Protein AF-A0A7C6FFB0-F1 (afdb_monomer_lite)

Structure (mmCIF, N/CA/C/O backbone):
data_AF-A0A7C6FFB0-F1
#
_entry.id   AF-A0A7C6FFB0-F1
#
loop_
_atom_site.group_PDB
_atom_site.id
_atom_site.type_symbol
_atom_site.label_atom_id
_atom_site.label_alt_id
_atom_site.label_comp_id
_atom_site.label_asym_id
_atom_site.label_entity_id
_atom_site.label_seq_id
_atom_site.pdbx_PDB_ins_code
_atom_site.Cartn_x
_atom_site.Cartn_y
_atom_site.Ca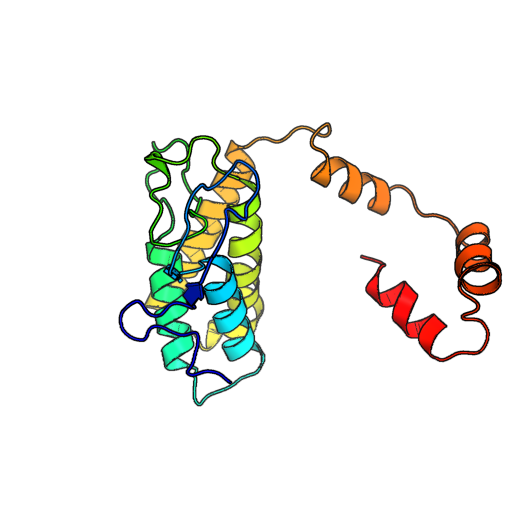rtn_z
_atom_site.occupancy
_atom_site.B_iso_or_equiv
_atom_site.auth_seq_id
_atom_site.auth_comp_id
_atom_site.auth_asym_id
_atom_site.auth_atom_id
_atom_site.pdbx_PDB_model_num
ATOM 1 N N . MET A 1 1 ? 20.728 -6.728 -1.174 1.00 45.47 1 MET A N 1
ATOM 2 C CA . MET A 1 1 ? 20.208 -6.049 0.034 1.00 45.47 1 MET A CA 1
ATOM 3 C C . MET A 1 1 ? 18.732 -6.401 0.297 1.00 45.47 1 MET A C 1
ATOM 5 O O . MET A 1 1 ? 18.018 -5.589 0.849 1.00 45.47 1 MET A O 1
ATOM 9 N N . MET A 1 2 ? 18.270 -7.602 -0.096 1.00 42.06 2 MET A N 1
ATOM 10 C CA . MET A 1 2 ? 16.865 -8.049 0.021 1.00 42.06 2 MET A CA 1
ATOM 11 C C . MET A 1 2 ? 16.607 -8.883 1.288 1.00 42.06 2 MET A C 1
ATOM 13 O O . MET A 1 2 ? 15.488 -8.977 1.763 1.00 42.06 2 MET A O 1
ATOM 17 N N . PHE A 1 3 ? 17.663 -9.468 1.858 1.00 45.09 3 PHE A N 1
ATOM 18 C CA . PHE A 1 3 ? 17.554 -10.480 2.913 1.00 45.09 3 PHE A CA 1
ATOM 19 C C . PHE A 1 3 ? 17.540 -9.935 4.344 1.00 45.09 3 PHE A C 1
ATOM 21 O O . PHE A 1 3 ? 17.404 -10.720 5.272 1.00 45.09 3 PHE A O 1
ATOM 28 N N . GLN A 1 4 ? 17.719 -8.628 4.550 1.00 57.66 4 GLN A N 1
ATOM 29 C CA . GLN A 1 4 ? 17.752 -8.066 5.909 1.00 57.66 4 GLN A CA 1
ATOM 30 C C . GLN A 1 4 ? 16.407 -7.496 6.373 1.00 57.66 4 GLN A C 1
ATOM 32 O O . GLN A 1 4 ? 16.272 -7.211 7.556 1.00 57.66 4 GLN A O 1
ATOM 37 N N . THR A 1 5 ? 15.426 -7.341 5.478 1.00 82.19 5 THR A N 1
ATOM 38 C CA . THR A 1 5 ? 14.173 -6.625 5.770 1.00 82.19 5 THR A CA 1
ATOM 39 C C . THR A 1 5 ? 12.918 -7.320 5.231 1.00 82.19 5 THR A C 1
ATOM 41 O O . THR A 1 5 ? 11.898 -6.661 5.074 1.00 82.19 5 THR A O 1
ATOM 44 N N . TYR A 1 6 ? 12.960 -8.619 4.921 1.00 89.88 6 TYR A N 1
ATOM 45 C CA . TYR A 1 6 ? 11.784 -9.388 4.488 1.00 89.88 6 TYR A CA 1
ATOM 46 C C . TYR A 1 6 ? 11.557 -10.588 5.411 1.00 89.88 6 TYR A C 1
ATOM 48 O O . TYR A 1 6 ? 12.473 -11.394 5.600 1.00 89.88 6 TYR A O 1
ATOM 56 N N . ASP A 1 7 ? 10.347 -10.712 5.959 1.00 92.62 7 ASP A N 1
ATOM 57 C CA . ASP A 1 7 ? 9.919 -11.888 6.716 1.00 92.62 7 ASP A CA 1
ATOM 58 C C . ASP A 1 7 ? 9.146 -12.849 5.804 1.00 92.62 7 ASP A C 1
ATOM 60 O O . ASP A 1 7 ? 8.018 -12.581 5.388 1.00 92.62 7 ASP A O 1
ATOM 64 N N . TRP A 1 8 ? 9.757 -14.002 5.531 1.00 89.69 8 TRP A N 1
ATOM 65 C CA . TRP A 1 8 ? 9.185 -15.083 4.727 1.00 89.69 8 TRP A CA 1
ATOM 66 C C . TRP A 1 8 ? 7.921 -15.686 5.338 1.00 89.69 8 TRP A C 1
ATOM 68 O O . TRP A 1 8 ? 7.062 -16.174 4.608 1.00 89.69 8 TRP A O 1
ATOM 78 N N . LYS A 1 9 ? 7.797 -15.675 6.669 1.00 92.12 9 LYS A N 1
ATOM 79 C CA . LYS A 1 9 ? 6.645 -16.254 7.361 1.00 92.12 9 LYS A CA 1
ATOM 80 C C . LYS A 1 9 ? 5.400 -15.405 7.141 1.00 92.12 9 LYS A C 1
ATOM 82 O O . LYS A 1 9 ? 4.343 -15.940 6.821 1.00 92.12 9 LYS A O 1
ATOM 87 N N . GLU A 1 10 ? 5.531 -14.095 7.316 1.00 94.50 10 GLU A N 1
ATOM 88 C CA . GLU A 1 10 ? 4.416 -13.162 7.146 1.00 94.50 10 GLU A CA 1
ATOM 89 C C . GLU A 1 10 ? 4.274 -12.668 5.704 1.00 94.50 10 GLU A C 1
ATOM 91 O O . GLU A 1 10 ? 3.245 -12.090 5.364 1.00 94.50 10 GLU A O 1
ATOM 96 N N . SER A 1 11 ? 5.265 -12.934 4.846 1.00 95.88 11 SER A N 1
ATOM 97 C CA . SER A 1 11 ? 5.353 -12.426 3.474 1.00 95.88 11 SER A CA 1
ATOM 98 C C . SER A 1 11 ? 5.276 -10.898 3.417 1.00 95.88 11 SER A C 1
ATOM 100 O O . SER A 1 11 ? 4.551 -10.329 2.603 1.00 95.88 11 SER A O 1
ATOM 102 N N . MET A 1 12 ? 6.007 -10.216 4.303 1.00 96.94 12 MET A N 1
ATOM 103 C CA . MET A 1 12 ? 5.977 -8.756 4.427 1.00 96.94 12 MET A CA 1
ATOM 104 C C . MET A 1 12 ? 7.368 -8.161 4.638 1.00 96.94 12 MET A C 1
ATOM 106 O O . MET A 1 12 ? 8.271 -8.792 5.186 1.00 96.94 12 MET A O 1
ATOM 110 N N . MET A 1 13 ? 7.518 -6.907 4.218 1.00 94.88 13 MET A N 1
ATOM 111 C CA . MET A 1 13 ? 8.695 -6.099 4.514 1.00 94.88 13 MET A CA 1
ATOM 112 C C . MET A 1 13 ? 8.674 -5.672 5.982 1.00 94.88 13 MET A C 1
ATOM 114 O O . MET A 1 13 ? 7.666 -5.165 6.477 1.00 94.88 13 MET A O 1
ATOM 118 N N . THR A 1 14 ? 9.796 -5.852 6.667 1.00 93.88 14 THR A N 1
ATOM 119 C CA . THR A 1 14 ? 9.999 -5.492 8.068 1.00 93.88 14 THR A CA 1
ATOM 120 C C . THR A 1 14 ? 10.845 -4.238 8.208 1.00 93.88 14 THR A C 1
ATOM 122 O O . THR A 1 14 ? 11.837 -4.063 7.497 1.00 93.88 14 THR A O 1
ATOM 125 N N . GLU A 1 15 ? 10.542 -3.440 9.219 1.00 90.00 15 GLU A N 1
ATOM 126 C CA . GLU A 1 15 ? 11.335 -2.292 9.640 1.00 90.00 15 GLU A CA 1
ATOM 127 C C . GLU A 1 15 ? 11.518 -2.340 11.162 1.00 90.00 15 GLU A C 1
ATOM 129 O O . GLU A 1 15 ? 10.602 -2.715 11.892 1.00 90.00 15 GLU A O 1
ATOM 134 N N . TYR A 1 16 ? 12.696 -1.960 11.665 1.00 89.12 16 TYR A N 1
ATOM 135 C CA . TYR A 1 16 ? 12.884 -1.739 13.098 1.00 89.12 16 TYR A CA 1
ATOM 136 C C . TYR A 1 16 ? 12.710 -0.258 13.432 1.00 89.12 16 TYR A C 1
ATOM 138 O O . TYR A 1 16 ? 13.461 0.586 12.939 1.00 89.12 16 TYR A O 1
ATOM 146 N N . ARG A 1 17 ? 11.764 0.057 14.320 1.00 82.88 17 ARG A N 1
ATOM 147 C CA . ARG A 1 17 ? 11.476 1.424 14.763 1.00 82.88 17 ARG A CA 1
ATOM 148 C C . ARG A 1 17 ? 11.925 1.661 16.197 1.00 82.88 17 ARG A C 1
ATOM 150 O O . ARG A 1 17 ? 11.324 1.162 17.145 1.00 82.88 17 ARG A O 1
ATOM 157 N N . ALA A 1 18 ? 12.972 2.471 16.349 1.00 79.19 18 ALA A N 1
ATOM 158 C CA . ALA A 1 18 ? 13.499 2.877 17.655 1.00 79.19 18 ALA A CA 1
ATOM 159 C C . ALA A 1 18 ? 12.594 3.891 18.384 1.00 79.19 18 ALA A C 1
ATOM 161 O O . ALA A 1 18 ? 12.607 3.964 19.610 1.00 79.19 18 ALA A O 1
ATOM 162 N N . THR A 1 19 ? 11.814 4.669 17.633 1.00 77.00 19 THR A N 1
ATOM 163 C CA . THR A 1 19 ? 10.898 5.705 18.129 1.00 77.00 19 THR A CA 1
ATOM 164 C C . THR A 1 19 ? 9.583 5.654 17.360 1.00 77.00 19 THR A C 1
ATOM 166 O O . THR A 1 19 ? 9.529 5.090 16.266 1.00 77.00 19 THR A O 1
ATOM 169 N N . TYR A 1 20 ? 8.540 6.300 17.888 1.00 68.75 20 TYR A N 1
ATOM 170 C CA . TYR A 1 20 ? 7.304 6.518 17.139 1.00 68.75 20 TYR A CA 1
ATOM 171 C C . TYR A 1 20 ? 7.597 7.229 15.817 1.00 68.75 20 TYR A C 1
ATOM 173 O O . TYR A 1 20 ? 8.308 8.235 15.777 1.00 68.75 20 TYR A O 1
ATOM 181 N N . ALA A 1 21 ? 7.034 6.710 14.736 1.00 60.56 21 ALA A N 1
ATOM 182 C CA . ALA A 1 21 ? 7.040 7.363 13.441 1.00 60.56 21 ALA A CA 1
ATOM 183 C C . ALA A 1 21 ? 5.723 7.014 12.730 1.00 60.56 21 ALA A C 1
ATOM 185 O O . ALA A 1 21 ? 5.281 5.866 12.755 1.00 60.56 21 ALA A O 1
ATOM 186 N N . GLY A 1 22 ? 5.080 8.029 12.148 1.00 58.50 22 GLY A N 1
ATOM 187 C CA . GLY A 1 22 ? 3.666 7.993 11.741 1.00 58.50 22 GLY A CA 1
ATOM 188 C C . GLY A 1 22 ? 2.807 9.108 12.359 1.00 58.50 22 GLY A C 1
ATOM 189 O O . GLY A 1 22 ? 1.587 9.098 12.225 1.00 58.50 22 GLY A O 1
ATOM 190 N N . GLY A 1 23 ? 3.434 10.084 13.025 1.00 70.12 23 GLY A N 1
ATOM 191 C CA . GLY A 1 23 ? 2.726 11.186 13.673 1.00 70.12 23 GLY A CA 1
ATOM 192 C C . GLY A 1 23 ? 1.904 10.689 14.859 1.00 70.12 23 GLY A C 1
ATOM 193 O O . GLY A 1 23 ? 2.413 9.945 15.690 1.00 70.12 23 GLY A O 1
ATOM 194 N N . TYR A 1 24 ? 0.640 11.102 14.924 1.00 73.81 24 TYR A N 1
ATOM 195 C CA . TYR A 1 24 ? -0.314 10.691 15.960 1.00 73.81 24 TYR A CA 1
ATOM 196 C C . TYR A 1 24 ? -1.148 9.457 15.564 1.00 73.81 24 TYR A C 1
ATOM 198 O O . TYR A 1 24 ? -1.989 9.023 16.343 1.00 73.81 24 TYR A O 1
ATOM 206 N N . HIS A 1 25 ? -0.939 8.888 14.369 1.00 82.50 25 HIS A N 1
ATOM 207 C CA . HIS A 1 25 ? -1.756 7.779 13.861 1.00 82.50 25 HIS A CA 1
ATOM 208 C C . HIS A 1 25 ? -1.374 6.416 14.454 1.00 82.50 25 HIS A C 1
ATOM 210 O O . HIS A 1 25 ? -2.238 5.559 14.601 1.00 82.50 25 HIS A O 1
ATOM 216 N N . THR A 1 26 ? -0.100 6.210 14.800 1.00 84.25 26 THR A N 1
ATOM 217 C CA . THR A 1 26 ? 0.417 4.929 15.303 1.00 84.25 26 THR A CA 1
ATOM 218 C C . THR A 1 26 ? 1.440 5.143 16.410 1.00 84.25 26 THR A C 1
ATOM 220 O O . THR A 1 26 ? 2.276 6.048 16.344 1.00 84.25 26 THR A O 1
ATOM 223 N N . GLN A 1 27 ? 1.387 4.279 17.424 1.00 84.38 27 GLN A N 1
ATOM 224 C CA . GLN A 1 27 ? 2.333 4.254 18.543 1.00 84.38 27 GLN A CA 1
ATOM 225 C C . GLN A 1 27 ? 3.186 2.971 18.537 1.00 84.38 27 GLN A C 1
ATOM 227 O O . GLN A 1 27 ? 3.758 2.586 19.554 1.00 84.38 27 GLN A O 1
ATOM 232 N N . LYS A 1 28 ? 3.285 2.261 17.408 1.00 86.69 28 LYS A N 1
ATOM 233 C CA . LYS A 1 28 ? 4.093 1.034 17.346 1.00 86.69 28 LYS A CA 1
ATOM 234 C C . LYS A 1 28 ? 5.591 1.338 17.275 1.00 86.69 28 LYS A C 1
ATOM 236 O O . LYS A 1 28 ? 6.039 2.201 16.521 1.00 86.69 28 LYS A O 1
ATOM 241 N N . THR A 1 29 ? 6.359 0.597 18.071 1.00 88.00 29 THR A N 1
ATOM 242 C CA . THR A 1 29 ? 7.828 0.595 18.108 1.00 88.00 29 THR A CA 1
ATOM 243 C C . THR A 1 29 ? 8.338 -0.846 18.094 1.00 88.00 29 THR A C 1
ATOM 245 O O . THR A 1 29 ? 7.569 -1.789 18.287 1.00 88.00 29 THR A O 1
ATOM 248 N N . GLY A 1 30 ? 9.637 -1.026 17.862 1.00 89.88 30 GLY A N 1
ATOM 249 C CA . GLY A 1 30 ? 10.254 -2.340 17.702 1.00 89.88 30 GLY A CA 1
ATOM 250 C C . GLY A 1 30 ? 10.208 -2.833 16.258 1.00 89.88 30 GLY A C 1
ATOM 251 O O . GLY A 1 30 ? 10.170 -2.035 15.322 1.00 89.88 30 GLY A O 1
ATOM 252 N N . LEU A 1 31 ? 10.277 -4.151 16.076 1.00 92.12 31 LEU A N 1
ATOM 253 C CA . LEU A 1 31 ? 10.169 -4.775 14.759 1.00 92.12 31 LEU A CA 1
ATOM 254 C C . LEU A 1 31 ? 8.705 -4.758 14.306 1.00 92.12 31 LEU A C 1
ATOM 256 O O . LEU A 1 31 ? 7.847 -5.276 15.018 1.00 92.12 31 LEU A O 1
ATOM 260 N N . VAL A 1 32 ? 8.439 -4.172 13.142 1.00 93.31 32 VAL A N 1
ATOM 261 C CA . VAL A 1 32 ? 7.095 -4.041 12.568 1.00 93.31 32 VAL A CA 1
ATOM 262 C C . VAL A 1 32 ? 7.072 -4.471 11.106 1.00 93.31 32 VAL A C 1
ATOM 264 O O . VAL A 1 32 ? 8.072 -4.310 10.403 1.00 93.31 32 VAL A O 1
ATOM 267 N N . HIS A 1 33 ? 5.932 -4.969 10.628 1.00 95.75 33 HIS A N 1
ATOM 268 C CA . HIS A 1 33 ? 5.729 -5.306 9.216 1.00 95.75 33 HIS A CA 1
ATOM 269 C C . HIS A 1 33 ? 4.970 -4.192 8.503 1.00 95.75 33 HIS A C 1
ATOM 271 O O . HIS A 1 33 ? 3.786 -3.979 8.752 1.00 95.75 33 HIS A O 1
ATOM 277 N N . ASN A 1 34 ? 5.638 -3.485 7.596 1.00 94.50 34 ASN A N 1
ATOM 278 C CA . ASN A 1 34 ? 5.107 -2.289 6.955 1.00 94.50 34 ASN A CA 1
ATOM 279 C C . ASN A 1 34 ? 4.228 -2.640 5.745 1.00 94.50 34 ASN A C 1
ATOM 281 O O . ASN A 1 34 ? 4.695 -3.206 4.752 1.00 94.50 3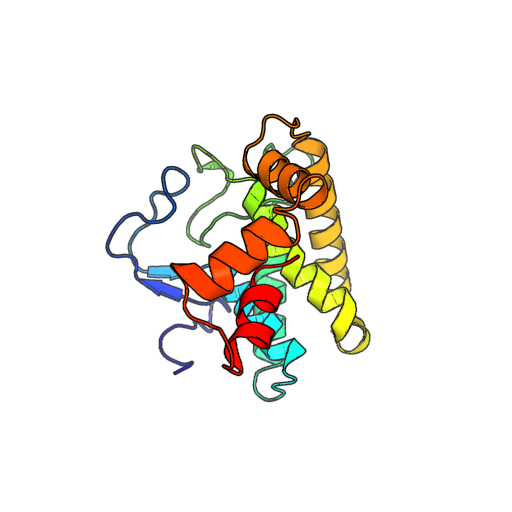4 ASN A O 1
ATOM 285 N N . VAL A 1 35 ? 2.946 -2.270 5.817 1.00 96.50 35 VAL A 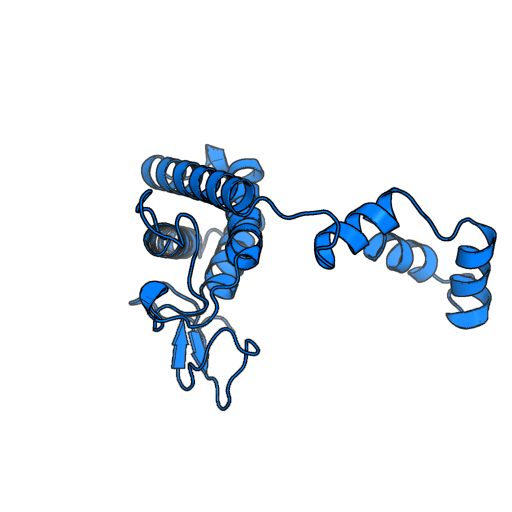N 1
ATOM 286 C CA . VAL A 1 35 ? 1.948 -2.517 4.763 1.00 96.50 35 VAL A CA 1
ATOM 287 C C . VAL A 1 35 ? 2.326 -1.800 3.464 1.00 96.50 35 VAL A C 1
ATOM 289 O O . VAL A 1 35 ? 2.270 -2.383 2.378 1.00 96.50 35 VAL A O 1
ATOM 292 N N . ARG A 1 36 ? 2.748 -0.538 3.562 1.00 95.38 36 ARG A N 1
ATOM 293 C CA . ARG A 1 36 ? 3.063 0.292 2.398 1.00 95.38 36 ARG A CA 1
ATOM 294 C C . ARG A 1 36 ? 4.332 -0.166 1.696 1.00 95.38 36 ARG A C 1
ATOM 296 O O . ARG A 1 36 ? 4.313 -0.348 0.481 1.00 95.38 36 ARG A O 1
ATOM 303 N N . ASP A 1 37 ? 5.401 -0.400 2.444 1.00 95.00 37 ASP A N 1
ATOM 304 C CA . ASP A 1 37 ? 6.672 -0.833 1.857 1.00 95.00 37 ASP A CA 1
ATOM 305 C C . ASP A 1 37 ? 6.511 -2.198 1.177 1.00 95.00 37 ASP A C 1
ATOM 307 O O . ASP A 1 37 ? 7.047 -2.430 0.095 1.00 95.00 37 ASP A O 1
ATOM 311 N N . THR A 1 38 ? 5.699 -3.081 1.769 1.00 97.25 38 THR A N 1
ATOM 312 C CA . THR A 1 38 ? 5.353 -4.385 1.193 1.00 97.25 38 THR A CA 1
ATOM 313 C C . THR A 1 38 ? 4.649 -4.240 -0.157 1.00 97.25 38 THR A C 1
ATOM 315 O O . THR A 1 38 ? 5.086 -4.844 -1.140 1.00 97.25 38 THR A O 1
ATOM 318 N N . VAL A 1 39 ? 3.586 -3.430 -0.252 1.00 98.00 39 VAL A N 1
ATOM 319 C CA . VAL A 1 39 ? 2.855 -3.282 -1.523 1.00 98.00 39 VAL A CA 1
ATOM 320 C C . VAL A 1 39 ? 3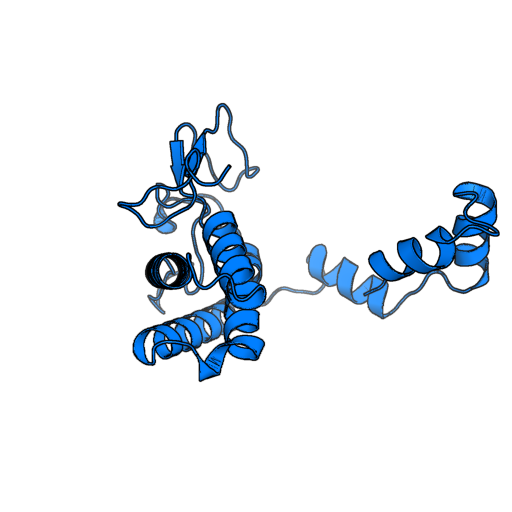.683 -2.546 -2.582 1.00 98.00 39 VAL A C 1
ATOM 322 O O . VAL A 1 39 ? 3.641 -2.924 -3.754 1.00 98.00 39 VAL A O 1
ATOM 325 N N . GLU A 1 40 ? 4.463 -1.529 -2.200 1.00 96.75 40 GLU A N 1
ATOM 326 C CA . GLU A 1 40 ? 5.332 -0.782 -3.121 1.00 96.75 40 GLU A CA 1
ATOM 327 C C . GLU A 1 40 ? 6.457 -1.678 -3.665 1.00 96.75 40 GLU A C 1
ATOM 329 O O . GLU A 1 40 ? 6.747 -1.658 -4.868 1.00 96.75 40 GLU A O 1
ATOM 334 N N . PHE A 1 41 ? 7.038 -2.532 -2.817 1.00 95.44 41 PHE A N 1
ATOM 335 C CA . PHE A 1 41 ? 8.037 -3.512 -3.235 1.00 95.44 41 PHE A CA 1
ATOM 336 C C . PHE A 1 41 ? 7.451 -4.552 -4.194 1.00 95.44 41 PHE A C 1
ATOM 338 O O . PHE A 1 41 ? 7.982 -4.735 -5.291 1.00 95.44 41 PHE A O 1
ATOM 345 N N . ALA A 1 42 ? 6.329 -5.185 -3.832 1.00 97.00 42 ALA A N 1
ATOM 346 C CA . ALA A 1 42 ? 5.674 -6.182 -4.680 1.00 97.00 42 ALA A CA 1
ATOM 347 C C . ALA A 1 42 ? 5.279 -5.590 -6.044 1.00 97.00 42 ALA A C 1
ATOM 349 O O . ALA A 1 42 ? 5.528 -6.188 -7.091 1.00 97.00 42 ALA A O 1
ATOM 350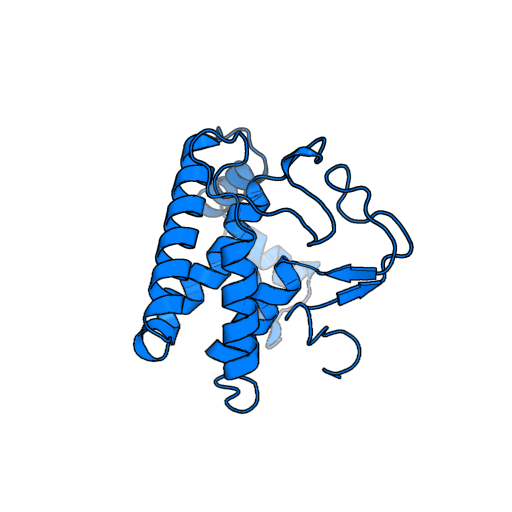 N N . THR A 1 43 ? 4.751 -4.364 -6.048 1.00 97.69 43 THR A N 1
ATOM 351 C CA . THR A 1 43 ? 4.429 -3.626 -7.278 1.00 97.69 43 THR A CA 1
ATOM 352 C C . THR A 1 43 ? 5.670 -3.410 -8.136 1.00 97.69 43 THR A C 1
ATOM 354 O O . THR A 1 43 ? 5.650 -3.688 -9.334 1.00 97.69 43 THR A O 1
ATOM 357 N N . SER A 1 44 ? 6.776 -2.975 -7.529 1.00 95.62 44 SER A N 1
ATOM 358 C CA . SER A 1 44 ? 8.040 -2.756 -8.237 1.00 95.62 44 SER A CA 1
ATOM 359 C C . SER A 1 44 ? 8.587 -4.049 -8.849 1.00 95.62 44 SER A C 1
ATOM 361 O O . SER A 1 44 ? 9.026 -4.040 -9.996 1.00 95.62 44 SER A O 1
ATOM 363 N N . VAL A 1 45 ? 8.517 -5.173 -8.128 1.00 95.81 45 VAL A N 1
ATOM 364 C CA . VAL A 1 45 ? 8.927 -6.496 -8.632 1.00 95.81 45 VAL A CA 1
ATOM 365 C C . VAL A 1 45 ? 8.139 -6.885 -9.884 1.00 95.81 45 VAL A C 1
ATOM 367 O O . VAL A 1 45 ? 8.743 -7.291 -10.880 1.00 95.81 45 VAL A O 1
ATOM 370 N N . LEU A 1 46 ? 6.811 -6.733 -9.855 1.00 96.94 46 LEU A N 1
ATOM 371 C CA . LEU A 1 46 ? 5.949 -7.111 -10.976 1.00 96.94 46 LEU A CA 1
ATOM 372 C C . LEU A 1 46 ? 6.122 -6.179 -12.182 1.00 96.94 46 LEU A C 1
ATOM 374 O O . LEU A 1 46 ? 6.254 -6.660 -13.306 1.00 96.94 46 LEU A O 1
ATOM 378 N N . LEU A 1 47 ? 6.173 -4.861 -11.966 1.00 94.62 47 LEU A N 1
ATOM 379 C CA . LEU A 1 47 ? 6.313 -3.882 -13.053 1.00 94.62 47 LEU A CA 1
ATOM 380 C C . LEU A 1 47 ? 7.697 -3.910 -13.713 1.00 94.62 47 LEU A C 1
ATOM 382 O O . LEU A 1 47 ? 7.806 -3.626 -14.903 1.00 94.62 47 LEU A O 1
ATOM 386 N N . LEU A 1 48 ? 8.746 -4.260 -12.963 1.00 94.62 48 LEU A N 1
ATOM 387 C CA . LEU A 1 48 ? 10.105 -4.440 -13.488 1.00 94.62 48 LEU A CA 1
ATOM 388 C C . LEU A 1 48 ? 10.365 -5.861 -14.014 1.00 94.62 48 LEU A C 1
ATOM 390 O O . LEU A 1 48 ? 11.511 -6.175 -14.348 1.00 94.62 48 LEU A O 1
ATOM 394 N N . GLU A 1 49 ? 9.335 -6.713 -14.040 1.00 93.81 49 GLU A N 1
ATOM 395 C CA . GLU A 1 49 ? 9.375 -8.105 -14.503 1.00 93.81 49 GLU A CA 1
ATOM 396 C C . GLU A 1 49 ? 10.540 -8.908 -13.897 1.00 93.81 49 GLU A C 1
ATOM 398 O O . GLU A 1 49 ? 11.293 -9.607 -14.576 1.00 93.81 49 GLU A O 1
ATOM 403 N N . LYS A 1 50 ? 10.729 -8.784 -12.578 1.00 94.75 50 LYS A N 1
ATOM 404 C CA . LYS A 1 50 ? 11.755 -9.535 -11.844 1.00 94.75 50 LYS A CA 1
ATOM 405 C C . LYS A 1 50 ? 11.256 -10.939 -11.521 1.00 94.75 50 LYS A C 1
ATOM 407 O O . LYS A 1 50 ? 10.895 -11.234 -10.387 1.00 94.75 50 LYS A O 1
ATOM 412 N N . ASP A 1 51 ? 11.283 -11.806 -12.527 1.00 90.75 51 ASP A N 1
ATOM 413 C CA . ASP A 1 51 ? 10.701 -13.156 -12.492 1.00 90.75 51 ASP A CA 1
ATOM 414 C C . ASP A 1 51 ? 11.152 -14.025 -11.314 1.00 90.75 51 ASP A C 1
ATOM 416 O O . ASP A 1 51 ? 10.354 -14.797 -10.792 1.00 90.75 51 ASP A O 1
ATOM 420 N N . ILE A 1 52 ? 12.392 -13.848 -10.850 1.00 93.56 52 ILE A N 1
ATOM 421 C CA . ILE A 1 52 ? 12.953 -14.568 -9.695 1.00 93.56 52 ILE A CA 1
ATOM 422 C C . ILE A 1 52 ? 12.136 -14.328 -8.411 1.00 93.56 52 ILE A C 1
ATOM 424 O O . ILE A 1 52 ? 12.056 -15.224 -7.582 1.00 93.56 52 ILE A O 1
ATOM 428 N N . TYR A 1 53 ? 11.512 -13.155 -8.262 1.00 93.88 53 TYR A N 1
ATOM 429 C CA . TYR A 1 53 ? 10.765 -12.748 -7.061 1.00 93.88 53 TYR A CA 1
ATOM 430 C C . TYR A 1 53 ? 9.251 -12.688 -7.288 1.00 93.88 53 TYR A C 1
ATOM 432 O O . TYR A 1 53 ? 8.514 -12.120 -6.483 1.00 93.88 53 TYR A O 1
ATOM 440 N N . ARG A 1 54 ? 8.770 -13.218 -8.418 1.00 95.50 54 ARG A N 1
ATOM 441 C CA . ARG A 1 54 ? 7.369 -13.079 -8.828 1.00 95.50 54 ARG A CA 1
ATOM 442 C C . ARG A 1 54 ? 6.410 -13.757 -7.852 1.00 95.50 54 ARG A C 1
ATOM 444 O O . ARG A 1 54 ? 5.415 -13.152 -7.469 1.00 95.50 54 ARG A O 1
ATOM 451 N N . GLU A 1 55 ? 6.719 -14.987 -7.455 1.00 95.62 55 GLU A N 1
ATOM 452 C CA . GLU A 1 55 ? 5.889 -15.737 -6.506 1.00 95.62 55 GLU A CA 1
ATOM 453 C C . GLU A 1 55 ? 5.870 -15.055 -5.132 1.00 95.62 55 GLU A C 1
ATOM 455 O O . GLU A 1 55 ? 4.801 -14.885 -4.552 1.00 95.62 55 GLU A O 1
ATOM 460 N N . ASP A 1 56 ? 7.015 -14.547 -4.662 1.00 95.44 56 ASP A N 1
ATOM 461 C CA . ASP A 1 56 ? 7.090 -13.779 -3.413 1.00 95.44 56 ASP A CA 1
ATOM 462 C C . ASP A 1 56 ? 6.215 -12.521 -3.485 1.00 95.44 56 ASP A C 1
ATOM 464 O O . ASP A 1 56 ? 5.459 -12.230 -2.560 1.00 95.44 56 ASP A O 1
ATOM 468 N N . ALA A 1 57 ? 6.241 -11.801 -4.612 1.00 96.94 57 ALA A N 1
ATOM 469 C CA . ALA A 1 57 ? 5.371 -10.649 -4.825 1.00 96.94 57 ALA A CA 1
ATOM 470 C C . ALA A 1 57 ? 3.881 -11.033 -4.821 1.00 96.94 57 ALA A C 1
ATOM 472 O O . ALA A 1 57 ? 3.063 -10.278 -4.297 1.00 96.94 57 ALA A O 1
ATOM 473 N N . PHE A 1 58 ? 3.505 -12.201 -5.349 1.00 98.12 58 PHE A N 1
ATOM 474 C CA . PHE A 1 58 ? 2.126 -12.689 -5.254 1.00 98.12 58 PHE A CA 1
ATOM 475 C C . PHE A 1 58 ? 1.718 -12.999 -3.813 1.00 98.12 58 PHE A C 1
ATOM 477 O O . PHE A 1 58 ? 0.617 -12.618 -3.415 1.00 98.12 58 PHE A O 1
ATOM 484 N N . LEU A 1 59 ? 2.600 -13.611 -3.018 1.00 98.12 59 LEU A N 1
ATOM 485 C CA . LEU A 1 59 ? 2.358 -13.863 -1.593 1.00 98.12 59 LEU A CA 1
ATOM 486 C C . LEU A 1 59 ? 2.220 -12.557 -0.801 1.00 98.12 59 LEU A C 1
ATOM 488 O O . LEU A 1 59 ? 1.291 -12.412 -0.007 1.00 98.12 59 LEU A O 1
ATOM 492 N N . MET A 1 60 ? 3.084 -11.575 -1.071 1.00 98.19 60 MET A N 1
ATOM 493 C CA . MET A 1 60 ? 3.002 -10.236 -0.479 1.00 98.19 60 MET A CA 1
ATOM 494 C C . MET A 1 60 ? 1.669 -9.563 -0.803 1.00 98.19 60 MET A C 1
ATOM 496 O O . MET A 1 60 ? 1.021 -9.011 0.081 1.00 98.19 60 MET A O 1
ATOM 500 N N . LEU A 1 61 ? 1.227 -9.617 -2.062 1.00 98.44 61 LEU A N 1
ATOM 501 C CA . LEU A 1 61 ? -0.050 -9.030 -2.464 1.00 98.44 61 LEU A CA 1
ATOM 502 C C . LEU A 1 61 ? -1.237 -9.749 -1.827 1.00 98.44 61 LEU A C 1
ATOM 504 O O . LEU A 1 61 ? -2.150 -9.068 -1.368 1.00 98.44 61 LEU A O 1
ATOM 508 N N . ASP A 1 62 ? -1.218 -11.085 -1.758 1.00 98.50 62 ASP A N 1
ATOM 509 C CA . ASP A 1 62 ? -2.268 -11.864 -1.093 1.00 98.50 62 ASP A CA 1
ATOM 510 C C . ASP A 1 62 ? -2.365 -11.510 0.397 1.00 98.50 62 ASP A C 1
ATOM 512 O O . ASP A 1 62 ? -3.460 -11.273 0.916 1.00 98.50 62 ASP A O 1
ATOM 516 N N . LYS A 1 63 ? -1.213 -11.361 1.065 1.00 98.31 63 LYS A N 1
ATOM 517 C CA . LYS A 1 63 ? -1.149 -10.870 2.440 1.00 98.31 63 LYS A CA 1
ATOM 518 C C . LYS A 1 63 ? -1.737 -9.467 2.547 1.00 98.31 63 LYS A C 1
ATOM 520 O O . LYS A 1 63 ? -2.631 -9.259 3.360 1.00 98.31 63 LYS A O 1
ATOM 525 N N . ILE A 1 64 ? -1.316 -8.519 1.711 1.00 98.31 64 ILE A N 1
ATOM 526 C CA . ILE A 1 64 ? -1.804 -7.133 1.771 1.00 98.31 64 ILE A CA 1
ATOM 527 C C . ILE A 1 64 ? -3.318 -7.056 1.585 1.00 98.31 64 ILE A C 1
ATOM 529 O O . ILE A 1 64 ? -3.991 -6.426 2.398 1.00 98.31 64 ILE A O 1
ATOM 533 N N . VAL A 1 65 ? -3.889 -7.721 0.578 1.00 98.19 65 VAL A N 1
ATOM 534 C CA . VAL A 1 65 ? -5.350 -7.692 0.378 1.00 98.19 65 VAL A CA 1
ATOM 535 C C . VAL A 1 65 ? -6.111 -8.374 1.520 1.00 98.19 65 VAL A C 1
ATOM 537 O O . VAL A 1 65 ? -7.239 -7.981 1.808 1.00 98.19 65 VAL A O 1
ATOM 540 N N . SER A 1 66 ? -5.498 -9.349 2.205 1.00 97.44 66 SER A N 1
ATOM 541 C CA . SER A 1 66 ? -6.091 -10.001 3.382 1.00 97.44 66 SER A CA 1
ATOM 542 C C . SER A 1 66 ? -6.131 -9.114 4.631 1.00 97.44 66 SER A C 1
ATOM 544 O O . SER A 1 66 ? -6.975 -9.330 5.493 1.00 97.44 66 SER A O 1
ATOM 546 N N . LEU A 1 67 ? -5.245 -8.115 4.723 1.00 97.69 67 LEU A N 1
ATOM 547 C CA . LEU A 1 67 ? -5.177 -7.180 5.853 1.00 97.69 67 LEU A CA 1
ATOM 548 C C . LEU A 1 67 ? -6.140 -5.994 5.723 1.00 97.69 67 LEU A C 1
ATOM 550 O O . LEU A 1 67 ? -6.226 -5.185 6.643 1.00 97.69 67 LEU A O 1
ATOM 554 N N . GLN A 1 68 ? -6.824 -5.851 4.586 1.00 98.06 68 GLN A N 1
ATOM 555 C CA . GLN A 1 68 ? -7.790 -4.773 4.410 1.00 98.06 68 GLN A CA 1
ATOM 556 C C . GLN A 1 68 ? -9.016 -5.024 5.288 1.00 98.06 68 GLN A C 1
ATOM 558 O O . GLN A 1 68 ? -9.525 -6.143 5.340 1.00 98.06 68 GLN A O 1
ATOM 563 N N . ASP A 1 69 ? -9.552 -3.977 5.903 1.00 97.38 69 ASP A N 1
ATOM 564 C CA . ASP A 1 69 ? -10.870 -4.041 6.525 1.00 97.38 69 ASP A CA 1
ATOM 565 C C . ASP A 1 69 ? -11.957 -4.211 5.449 1.00 97.38 69 ASP A C 1
ATOM 567 O O . ASP A 1 69 ? -12.188 -3.318 4.630 1.00 97.38 69 ASP A O 1
ATOM 571 N N . GLN A 1 70 ? -12.613 -5.372 5.433 1.00 96.19 70 GLN A N 1
ATOM 572 C CA . GLN A 1 70 ? -13.668 -5.712 4.472 1.00 96.19 70 GLN A CA 1
ATOM 573 C C . GLN A 1 70 ? -15.072 -5.707 5.097 1.00 96.19 70 GLN A C 1
ATOM 575 O O . GLN A 1 70 ? -16.045 -5.987 4.395 1.00 96.19 70 GLN A O 1
ATOM 580 N N . ASP A 1 71 ? -15.214 -5.387 6.389 1.00 95.06 71 ASP A N 1
ATOM 581 C CA . ASP A 1 71 ? -16.531 -5.311 7.023 1.00 95.06 71 ASP A CA 1
ATOM 582 C C . ASP A 1 71 ? -17.223 -4.002 6.635 1.00 95.06 71 ASP A C 1
ATOM 584 O O . ASP A 1 71 ? -16.848 -2.914 7.069 1.00 95.06 71 ASP A O 1
ATOM 588 N N . THR A 1 72 ? -18.289 -4.100 5.840 1.00 92.06 72 THR A N 1
ATOM 589 C CA . THR A 1 72 ? -19.069 -2.943 5.376 1.00 92.06 72 THR A CA 1
ATOM 590 C C . THR A 1 72 ? -19.667 -2.112 6.515 1.00 92.06 72 THR A C 1
ATOM 592 O O . THR A 1 72 ? -19.970 -0.932 6.320 1.00 92.06 72 THR A O 1
ATOM 595 N N . ASN A 1 73 ? -19.841 -2.702 7.703 1.00 92.81 73 ASN A N 1
ATOM 596 C CA . ASN A 1 73 ? -20.341 -2.009 8.892 1.00 92.81 73 ASN A CA 1
ATOM 597 C C . ASN A 1 73 ? -19.228 -1.316 9.686 1.00 92.81 73 ASN A C 1
ATOM 599 O O . ASN A 1 73 ? -19.519 -0.474 10.542 1.00 92.81 73 ASN A O 1
ATOM 603 N N . SER A 1 74 ? -17.964 -1.629 9.398 1.00 92.88 74 SER A N 1
ATOM 604 C CA . SER A 1 74 ? -16.827 -1.027 10.074 1.00 92.88 74 SER A CA 1
ATOM 605 C C . SER A 1 74 ? -16.708 0.464 9.754 1.00 92.88 74 SER A C 1
ATOM 607 O O . SER A 1 74 ? -16.997 0.952 8.649 1.00 92.88 74 SER A O 1
ATOM 609 N N . LYS A 1 75 ? -16.247 1.228 10.748 1.00 90.69 75 LYS A N 1
ATOM 610 C CA . LYS A 1 75 ? -15.905 2.643 10.559 1.00 90.69 75 LYS A CA 1
ATOM 611 C C . LYS A 1 75 ? -14.739 2.786 9.581 1.00 90.69 75 LYS A C 1
ATOM 613 O O . LYS A 1 75 ? -14.787 3.679 8.744 1.00 90.69 75 LYS A O 1
ATOM 618 N N . THR A 1 76 ? -13.780 1.865 9.640 1.00 94.31 76 THR A N 1
ATOM 619 C CA . THR A 1 76 ? -12.551 1.831 8.837 1.00 94.31 76 THR A CA 1
ATOM 620 C C . THR A 1 76 ? -12.664 0.965 7.581 1.00 94.31 76 THR A C 1
ATOM 622 O O . THR A 1 76 ? -11.641 0.608 7.007 1.00 94.31 76 THR A O 1
ATOM 625 N N . PHE A 1 77 ? -13.882 0.641 7.128 1.00 95.88 77 PHE A N 1
ATOM 626 C CA . PHE A 1 77 ? -14.102 -0.154 5.916 1.00 95.88 77 PHE A CA 1
ATOM 627 C C . PHE A 1 77 ? -13.243 0.330 4.736 1.00 95.88 77 PHE A C 1
ATOM 629 O O . PHE A 1 77 ? -13.272 1.510 4.382 1.00 95.88 77 PHE A O 1
ATOM 636 N N . GLY A 1 78 ? -12.506 -0.596 4.122 1.00 96.12 78 GLY A N 1
ATOM 637 C CA . GLY A 1 78 ? -11.606 -0.365 2.993 1.00 96.12 78 GLY A CA 1
ATOM 638 C C . GLY A 1 78 ? -10.220 0.172 3.361 1.00 96.12 78 GLY A C 1
ATOM 639 O O . GLY A 1 78 ? -9.441 0.480 2.456 1.00 96.12 78 GLY A O 1
ATOM 640 N N . LEU A 1 79 ? -9.898 0.281 4.653 1.00 96.56 79 LEU A N 1
ATOM 641 C CA . LEU A 1 79 ? -8.623 0.795 5.154 1.00 96.56 79 LEU A CA 1
ATOM 642 C C . LEU A 1 79 ? -7.632 -0.325 5.522 1.00 96.56 79 LEU A C 1
ATOM 644 O O . LEU A 1 79 ? -8.006 -1.488 5.664 1.00 96.56 79 LEU A O 1
ATOM 648 N N . TRP A 1 80 ? -6.367 0.058 5.709 1.00 97.19 80 TRP A N 1
ATOM 649 C CA . TRP A 1 80 ? -5.309 -0.747 6.326 1.00 97.19 80 TRP A CA 1
ATOM 650 C C . TRP A 1 80 ? -4.697 0.007 7.505 1.00 97.19 80 TRP A C 1
ATOM 652 O O . TRP A 1 80 ? -4.620 1.237 7.475 1.00 97.19 80 TRP A O 1
ATOM 662 N N . SER A 1 81 ? -4.201 -0.718 8.506 1.00 95.25 81 SER A N 1
ATOM 663 C CA . SER A 1 81 ? -3.265 -0.150 9.477 1.00 95.25 81 SER A CA 1
ATOM 664 C C . SER A 1 81 ? -1.892 0.086 8.832 1.00 95.25 81 SER A C 1
ATOM 666 O O . SER A 1 81 ? -1.624 -0.310 7.691 1.00 95.25 81 SER A O 1
ATOM 668 N N . TYR A 1 82 ? -1.002 0.779 9.543 1.00 92.88 82 TYR A N 1
ATOM 669 C CA . TYR A 1 82 ? 0.352 1.039 9.038 1.00 92.88 82 TYR A CA 1
ATOM 670 C C . TYR A 1 82 ? 1.202 -0.230 9.089 1.00 92.88 82 TYR A C 1
ATOM 672 O O . TYR A 1 82 ? 1.988 -0.494 8.172 1.00 92.88 82 TYR A O 1
ATOM 680 N N . TYR A 1 83 ? 1.003 -1.018 10.149 1.00 94.44 83 TYR A N 1
ATOM 681 C CA . TYR A 1 83 ? 1.745 -2.242 10.407 1.00 94.44 83 TYR A CA 1
ATOM 682 C C . TYR A 1 83 ? 0.833 -3.409 10.755 1.00 94.44 83 TYR A C 1
ATOM 684 O O . TYR A 1 83 ? -0.215 -3.217 11.369 1.00 94.44 83 TYR A O 1
ATOM 692 N N . LEU A 1 84 ? 1.292 -4.623 10.452 1.00 95.12 84 LEU A N 1
ATOM 693 C CA . LEU A 1 84 ? 0.612 -5.868 10.827 1.00 95.12 84 LEU A CA 1
ATOM 694 C C . LEU A 1 84 ? 0.332 -5.963 12.337 1.00 95.12 84 LEU A C 1
ATOM 696 O O . LEU A 1 84 ? -0.682 -6.513 12.751 1.00 95.12 84 LEU A O 1
ATOM 700 N N . GLU A 1 85 ? 1.227 -5.425 13.165 1.00 94.00 85 GLU A N 1
ATOM 701 C CA . GLU A 1 85 ? 1.159 -5.466 14.630 1.00 94.00 85 GLU A CA 1
ATOM 702 C C . GLU A 1 85 ? 0.089 -4.540 15.226 1.00 94.00 85 GLU A C 1
ATOM 704 O O . GLU A 1 85 ? -0.090 -4.495 16.452 1.00 94.00 85 GLU A O 1
ATOM 709 N N . GLU A 1 86 ? -0.572 -3.739 14.395 1.00 91.31 86 GLU A N 1
ATOM 710 C CA . GLU A 1 86 ? -1.580 -2.774 14.802 1.00 91.31 86 GLU A CA 1
ATOM 711 C C . GLU A 1 86 ? -2.933 -3.110 14.190 1.00 91.31 86 GLU A C 1
ATOM 713 O O . GLU A 1 86 ? -3.097 -3.142 12.973 1.00 91.31 86 GLU A O 1
ATOM 718 N N . ASP A 1 87 ? -3.912 -3.330 15.062 1.00 90.31 87 ASP A N 1
ATOM 719 C CA . ASP A 1 87 ? -5.301 -3.501 14.663 1.00 90.31 87 ASP A CA 1
ATOM 720 C C . ASP A 1 87 ? -5.936 -2.127 14.408 1.00 90.31 87 ASP A C 1
ATOM 722 O O . ASP A 1 87 ? -5.811 -1.214 15.230 1.00 90.31 87 ASP A O 1
ATOM 726 N N . LEU A 1 88 ? -6.643 -1.993 13.285 1.00 90.81 88 LEU A N 1
ATOM 727 C CA . LEU A 1 88 ? -7.377 -0.781 12.913 1.00 90.81 88 LEU A CA 1
ATOM 728 C C . LEU A 1 88 ? -8.383 -0.339 13.982 1.00 90.81 88 LEU A C 1
ATOM 730 O O . LEU A 1 88 ? -8.554 0.860 14.199 1.00 90.81 88 LEU A O 1
ATOM 734 N N . SER A 1 89 ? -9.023 -1.283 14.676 1.00 86.88 89 SER A N 1
ATOM 735 C CA . SER A 1 89 ? -9.993 -0.995 15.741 1.00 86.88 89 SER A CA 1
ATOM 736 C C . SER A 1 89 ? -9.363 -0.331 16.971 1.00 86.88 89 SER A C 1
ATOM 738 O O . SER A 1 89 ? -10.061 0.339 17.733 1.00 86.88 89 SER A O 1
ATOM 740 N N . CYS A 1 90 ? -8.046 -0.474 17.137 1.00 84.56 90 CYS A N 1
ATOM 741 C CA . CYS A 1 90 ? -7.270 0.101 18.231 1.00 84.56 90 CYS A CA 1
ATOM 742 C C . CYS A 1 90 ? -6.579 1.422 17.853 1.00 84.56 90 CYS A C 1
ATOM 744 O O . CYS A 1 90 ? -5.969 2.046 18.720 1.00 84.56 90 CYS A O 1
ATOM 746 N N . MET A 1 91 ? -6.639 1.853 16.587 1.00 87.81 91 MET A N 1
ATOM 747 C CA . MET A 1 91 ? -6.025 3.110 16.159 1.00 87.81 91 MET A CA 1
ATOM 748 C C . MET A 1 91 ? -6.869 4.298 16.631 1.00 87.81 91 MET A C 1
ATOM 750 O O . MET A 1 91 ? -8.015 4.463 16.217 1.00 87.81 91 MET A O 1
ATOM 754 N N . GLU A 1 92 ? -6.284 5.170 17.460 1.00 82.75 92 GLU A N 1
ATOM 755 C CA . GLU A 1 92 ? -6.960 6.381 17.958 1.00 82.75 92 GLU A CA 1
ATOM 756 C C . GLU A 1 92 ? -7.346 7.341 16.826 1.00 82.75 92 GLU A C 1
ATOM 758 O O . GLU A 1 92 ? -8.325 8.081 16.918 1.00 82.75 92 GLU A O 1
ATOM 763 N N . SER A 1 93 ? -6.566 7.353 15.746 1.00 88.12 93 SER A N 1
ATOM 764 C CA . SER A 1 93 ? -6.798 8.195 14.577 1.00 88.12 93 SER A CA 1
ATOM 765 C C . SER A 1 93 ? -6.411 7.439 13.307 1.00 88.12 93 SER A C 1
ATOM 767 O O . SER A 1 93 ? -5.272 7.555 12.866 1.00 88.12 93 SER A O 1
ATOM 769 N N . PRO A 1 94 ? -7.317 6.658 12.697 1.00 91.62 94 PRO A N 1
ATOM 770 C CA . PRO A 1 94 ? -7.038 5.997 11.423 1.00 91.62 94 PRO A CA 1
ATOM 771 C C . PRO A 1 94 ? -6.787 7.021 10.300 1.00 91.62 94 PRO A C 1
ATOM 773 O O . PRO A 1 94 ? -7.595 7.933 10.101 1.00 91.62 94 PRO A O 1
ATOM 776 N N . ASP A 1 95 ? -5.682 6.888 9.557 1.00 90.94 95 ASP A N 1
ATOM 777 C CA . ASP A 1 95 ? -5.390 7.750 8.400 1.00 90.94 95 ASP A CA 1
ATOM 778 C C . ASP A 1 95 ? -6.069 7.207 7.144 1.00 90.94 95 ASP A C 1
ATOM 780 O O . ASP A 1 95 ? -5.580 6.296 6.488 1.00 90.94 95 ASP A O 1
ATOM 784 N N . TYR A 1 96 ? -7.182 7.809 6.754 1.00 91.31 96 TYR A N 1
ATOM 785 C CA . TYR A 1 96 ? -7.927 7.389 5.573 1.00 91.31 96 TYR A CA 1
ATOM 786 C C . TYR A 1 96 ? -7.226 7.681 4.234 1.00 91.31 96 TYR A C 1
ATOM 788 O O . TYR A 1 96 ? -7.653 7.137 3.220 1.00 91.31 96 TYR A O 1
ATOM 796 N N . ASN A 1 97 ? -6.171 8.508 4.175 1.00 89.62 97 ASN A N 1
ATOM 797 C CA . ASN A 1 97 ? -5.367 8.625 2.942 1.00 89.62 97 ASN A CA 1
ATOM 798 C C . ASN A 1 97 ? -4.564 7.354 2.677 1.00 89.62 97 ASN A C 1
ATOM 800 O O . ASN A 1 97 ? -4.139 7.105 1.548 1.00 89.62 97 ASN A O 1
ATOM 804 N N . TRP A 1 98 ? -4.365 6.539 3.713 1.00 93.06 98 TRP A N 1
ATOM 805 C CA . TRP A 1 98 ? -3.666 5.272 3.604 1.00 93.06 98 TRP A CA 1
ATOM 806 C C . TRP A 1 98 ? -4.357 4.333 2.610 1.00 93.06 98 TRP A C 1
ATOM 808 O O . TRP A 1 98 ? -3.673 3.662 1.840 1.00 93.06 98 TRP A O 1
ATOM 818 N N . ALA A 1 99 ? -5.695 4.366 2.523 1.00 94.94 99 ALA A N 1
ATOM 819 C CA . ALA A 1 99 ? -6.447 3.620 1.513 1.00 94.94 99 ALA A CA 1
ATOM 820 C C . ALA A 1 99 ? -5.992 3.969 0.084 1.00 94.94 99 ALA A C 1
ATOM 822 O O . ALA A 1 99 ? -5.719 3.067 -0.707 1.00 94.94 99 ALA A O 1
ATOM 823 N N . ASP A 1 100 ? -5.819 5.256 -0.232 1.00 92.44 100 ASP A N 1
ATOM 824 C CA . ASP A 1 100 ? -5.370 5.707 -1.554 1.00 92.44 100 ASP A CA 1
ATOM 825 C C . ASP A 1 100 ? -3.883 5.378 -1.798 1.00 92.44 100 ASP A C 1
ATOM 827 O O . ASP A 1 100 ? -3.495 4.971 -2.898 1.00 92.44 100 ASP A O 1
ATOM 831 N N . PHE A 1 101 ? -3.031 5.498 -0.771 1.00 94.06 101 PHE A N 1
ATOM 832 C CA . PHE A 1 101 ? -1.603 5.174 -0.880 1.00 94.06 101 PHE A CA 1
ATOM 833 C C . PHE A 1 101 ? -1.338 3.694 -1.160 1.00 94.06 101 PHE A C 1
ATOM 835 O O . PHE A 1 101 ? -0.418 3.377 -1.920 1.00 94.06 101 PHE A O 1
ATOM 842 N N . ILE A 1 102 ? -2.139 2.793 -0.594 1.00 97.50 102 ILE A N 1
ATOM 843 C CA . ILE A 1 102 ? -2.081 1.364 -0.914 1.00 97.50 102 ILE A CA 1
ATOM 844 C C . ILE A 1 102 ? -2.812 1.092 -2.237 1.00 97.50 102 ILE A C 1
ATOM 846 O O . ILE A 1 102 ? -2.267 0.444 -3.135 1.00 97.50 102 ILE A O 1
ATOM 850 N N . GLY A 1 103 ? -4.004 1.666 -2.414 1.00 97.25 103 GLY A N 1
ATOM 851 C CA . GLY A 1 103 ? -4.871 1.467 -3.574 1.00 97.25 103 GLY A CA 1
ATOM 852 C C . GLY A 1 103 ? -4.244 1.860 -4.912 1.00 97.25 103 GLY A C 1
ATOM 853 O O . GLY A 1 103 ? -4.469 1.168 -5.908 1.00 97.25 103 GLY A O 1
ATOM 854 N N . LYS A 1 104 ? -3.395 2.899 -4.958 1.00 96.81 104 LYS A N 1
ATOM 855 C CA . LYS A 1 104 ? -2.683 3.297 -6.190 1.00 96.81 104 LYS A CA 1
ATOM 856 C C . LYS A 1 104 ? -1.806 2.168 -6.750 1.00 96.81 104 LYS A C 1
ATOM 858 O O . LYS A 1 104 ? -1.734 1.987 -7.962 1.00 96.81 104 LYS A O 1
ATOM 863 N N . ASN A 1 105 ? -1.158 1.399 -5.872 1.00 98.12 105 ASN A N 1
ATOM 864 C CA . ASN A 1 105 ? -0.244 0.321 -6.244 1.00 98.12 105 ASN A CA 1
ATOM 865 C C . ASN A 1 105 ? -1.027 -0.876 -6.797 1.00 98.12 105 ASN A C 1
ATOM 867 O O . ASN A 1 105 ? -0.740 -1.363 -7.890 1.00 98.12 105 ASN A O 1
ATOM 871 N N . LEU A 1 106 ? -2.090 -1.269 -6.089 1.00 98.25 106 LEU A N 1
ATOM 872 C CA . LEU A 1 106 ? -3.023 -2.311 -6.524 1.00 98.25 106 LEU A CA 1
ATOM 873 C C . LEU A 1 106 ? -3.668 -1.969 -7.876 1.00 98.25 106 LEU A C 1
ATOM 875 O O . LEU A 1 106 ? -3.714 -2.802 -8.780 1.00 98.25 106 LEU A O 1
ATOM 879 N N . SER A 1 107 ? -4.082 -0.712 -8.051 1.00 97.94 107 SER A N 1
ATOM 880 C CA . SER A 1 107 ? -4.630 -0.215 -9.317 1.00 97.94 107 SER A CA 1
ATOM 881 C C . SER A 1 107 ? -3.597 -0.276 -10.444 1.00 97.94 107 SER A C 1
ATOM 883 O O . SER A 1 107 ? -3.911 -0.719 -11.545 1.00 97.94 107 SER A O 1
ATOM 885 N N . MET A 1 108 ? -2.343 0.107 -10.181 1.00 97.25 108 MET A N 1
ATOM 886 C CA . MET A 1 108 ? -1.263 0.022 -11.170 1.00 97.25 108 MET A CA 1
ATOM 887 C C . MET A 1 108 ? -1.001 -1.424 -11.613 1.00 97.25 108 MET A C 1
ATOM 889 O O . MET A 1 108 ? -0.823 -1.680 -12.805 1.00 97.25 108 MET A O 1
ATOM 893 N N . ILE A 1 109 ? -1.036 -2.378 -10.678 1.00 97.88 109 ILE A N 1
ATOM 894 C CA . ILE A 1 109 ? -0.912 -3.812 -10.968 1.00 97.88 109 ILE A CA 1
ATOM 895 C C . ILE A 1 109 ? -2.051 -4.281 -11.885 1.00 97.88 109 ILE A C 1
ATOM 897 O O . ILE A 1 109 ? -1.783 -4.914 -12.907 1.00 97.88 109 ILE A O 1
ATOM 901 N N . LEU A 1 110 ? -3.305 -3.922 -11.591 1.00 97.94 110 LEU A N 1
ATOM 902 C CA . LEU A 1 110 ? -4.446 -4.243 -12.461 1.00 97.94 110 LEU A CA 1
ATOM 903 C C . LEU A 1 110 ? -4.383 -3.532 -13.822 1.00 97.94 110 LEU A C 1
ATOM 905 O O . LEU A 1 110 ? -4.895 -4.043 -14.809 1.00 97.94 110 LEU A O 1
ATOM 909 N N . LEU A 1 111 ? -3.750 -2.366 -13.929 1.00 96.94 111 LEU A N 1
ATOM 910 C CA . LEU A 1 111 ? -3.632 -1.667 -15.212 1.00 96.94 111 LEU A CA 1
ATOM 911 C C . LEU A 1 111 ? -2.511 -2.221 -16.095 1.00 96.94 111 LEU A C 1
ATOM 913 O O . LEU A 1 111 ? -2.618 -2.184 -17.321 1.00 96.94 111 LEU A O 1
ATOM 917 N N . LYS A 1 112 ? -1.410 -2.682 -15.495 1.00 96.69 112 LYS A N 1
ATOM 918 C CA . LYS A 1 112 ? -0.176 -3.018 -16.227 1.00 96.69 112 LYS A CA 1
ATOM 919 C C . LYS A 1 112 ? 0.174 -4.503 -16.225 1.00 96.69 112 LYS A C 1
ATOM 921 O O . LYS A 1 112 ? 0.853 -4.951 -17.142 1.00 96.69 112 LYS A O 1
ATOM 926 N N . TYR A 1 113 ? -0.285 -5.262 -15.233 1.00 96.12 113 TYR A N 1
ATOM 927 C CA . TYR A 1 113 ? 0.128 -6.652 -15.002 1.00 96.12 113 TYR A CA 1
ATOM 928 C C . TYR A 1 113 ? -1.038 -7.659 -14.960 1.00 96.12 113 TYR A C 1
ATOM 930 O O . TYR A 1 113 ? -0.815 -8.858 -14.813 1.00 96.12 113 TYR A O 1
ATOM 938 N N . ASN A 1 114 ? -2.279 -7.204 -15.146 1.00 94.00 114 ASN A N 1
ATOM 939 C CA . ASN A 1 114 ? -3.511 -7.994 -15.018 1.00 94.00 114 ASN A CA 1
ATOM 940 C C . ASN A 1 114 ? -3.465 -9.402 -15.626 1.00 94.00 114 ASN A C 1
ATOM 942 O O . ASN A 1 114 ? -3.798 -10.390 -14.980 1.00 94.00 114 ASN A O 1
ATOM 946 N N . ASN A 1 115 ? -3.019 -9.489 -16.877 1.00 93.75 115 ASN A N 1
ATOM 947 C CA . ASN A 1 115 ? -3.087 -10.695 -17.704 1.00 93.75 115 ASN A CA 1
ATOM 948 C C . ASN A 1 115 ? -2.147 -11.806 -17.204 1.00 93.75 115 ASN A C 1
ATOM 950 O O . ASN A 1 115 ? -2.263 -12.952 -17.630 1.00 93.75 115 ASN A O 1
ATOM 954 N N . LYS A 1 116 ? -1.180 -11.442 -16.353 1.00 95.19 116 LYS A N 1
ATOM 955 C CA . LYS A 1 116 ? -0.159 -12.325 -15.781 1.00 95.19 116 LYS A CA 1
ATOM 956 C C . LYS A 1 116 ? -0.468 -12.697 -14.323 1.00 95.19 116 LYS A C 1
ATOM 958 O O . LYS A 1 116 ? 0.267 -13.491 -13.743 1.00 95.19 116 LYS A O 1
ATOM 963 N N . LEU A 1 117 ? -1.521 -12.130 -13.724 1.00 96.62 117 LEU A N 1
ATOM 964 C CA . LEU A 1 117 ? -1.914 -12.437 -12.349 1.00 96.62 117 LEU A CA 1
ATOM 965 C C . LEU A 1 117 ? -2.643 -13.785 -12.266 1.00 96.62 117 LEU A C 1
ATOM 967 O O . LEU A 1 117 ? -3.501 -14.076 -13.106 1.00 96.62 117 LEU A O 1
ATOM 971 N N . PRO A 1 118 ? -2.404 -14.575 -11.205 1.00 97.69 118 PRO A N 1
ATOM 972 C CA . PRO A 1 118 ? -3.288 -15.675 -10.849 1.00 97.69 118 PRO A CA 1
ATOM 973 C C . PRO A 1 118 ? -4.726 -15.173 -10.670 1.00 97.69 118 PRO A C 1
ATOM 975 O O . PRO A 1 118 ? -4.963 -14.182 -9.979 1.00 97.69 118 PRO A O 1
ATOM 978 N N . ASN A 1 119 ? -5.701 -15.876 -11.255 1.00 97.38 119 ASN A N 1
ATOM 979 C CA . ASN A 1 119 ? -7.102 -15.431 -11.274 1.00 97.38 119 ASN A CA 1
ATOM 980 C C . ASN A 1 119 ? -7.672 -15.133 -9.880 1.00 97.38 119 ASN A C 1
ATOM 982 O O . ASN A 1 119 ? -8.381 -14.147 -9.708 1.00 97.38 119 ASN A O 1
ATOM 986 N N . VAL A 1 120 ? -7.348 -15.966 -8.887 1.00 97.88 120 VAL A N 1
ATOM 987 C CA . VAL A 1 120 ? -7.810 -15.781 -7.502 1.00 97.88 120 VAL A CA 1
ATOM 988 C C . VAL A 1 120 ? -7.246 -14.491 -6.907 1.00 97.88 120 VAL A C 1
ATOM 990 O O . VAL A 1 120 ? -7.993 -13.706 -6.328 1.00 97.88 120 VAL A O 1
ATOM 993 N N . LEU A 1 121 ? -5.946 -14.244 -7.090 1.00 98.38 121 LEU A N 1
ATOM 994 C CA . LEU A 1 121 ? -5.292 -13.036 -6.596 1.00 98.38 121 LEU A CA 1
ATOM 995 C C . LEU A 1 121 ? -5.843 -11.788 -7.295 1.00 98.38 121 LEU A C 1
ATOM 997 O O . LEU A 1 121 ? -6.152 -10.804 -6.631 1.00 98.38 121 LEU A O 1
ATOM 1001 N N . ARG A 1 122 ? -6.044 -11.849 -8.617 1.00 98.50 122 ARG A N 1
ATOM 1002 C CA . ARG A 1 122 ? -6.653 -10.763 -9.395 1.00 98.50 122 ARG A CA 1
ATOM 1003 C C . ARG A 1 122 ? -8.009 -10.347 -8.821 1.00 98.50 122 ARG A C 1
ATOM 1005 O O . ARG A 1 122 ? -8.205 -9.166 -8.567 1.00 98.50 122 ARG A O 1
ATOM 1012 N N . ILE A 1 123 ? -8.902 -11.304 -8.557 1.00 98.38 123 ILE A N 1
ATOM 1013 C CA . ILE A 1 123 ? -10.236 -11.030 -7.993 1.00 98.38 123 ILE A CA 1
ATOM 1014 C C . ILE A 1 123 ? -10.128 -10.371 -6.610 1.00 98.38 123 ILE A C 1
ATOM 1016 O O . ILE A 1 123 ? -10.844 -9.413 -6.328 1.00 98.38 123 ILE A O 1
ATOM 1020 N N . LYS A 1 124 ? -9.211 -10.838 -5.750 1.00 98.56 124 LYS A N 1
ATOM 1021 C CA . LYS A 1 124 ? -8.984 -10.209 -4.438 1.00 98.56 124 LYS A CA 1
ATOM 1022 C C . LYS A 1 124 ? -8.479 -8.769 -4.571 1.00 98.56 124 LYS A C 1
ATOM 1024 O O . LYS A 1 124 ? -8.931 -7.901 -3.832 1.00 98.56 124 LYS A O 1
ATOM 1029 N N . ILE A 1 125 ? -7.573 -8.504 -5.515 1.00 98.56 125 ILE A N 1
ATOM 1030 C CA . ILE A 1 125 ? -7.058 -7.154 -5.784 1.00 98.56 125 ILE A CA 1
ATOM 1031 C C . ILE A 1 125 ? -8.169 -6.251 -6.341 1.00 98.56 125 ILE A C 1
ATOM 1033 O O . ILE A 1 125 ? -8.307 -5.119 -5.886 1.00 98.56 125 ILE A O 1
ATOM 1037 N N . GLU A 1 126 ? -8.992 -6.742 -7.272 1.00 98.50 126 GLU A N 1
ATOM 1038 C CA . GLU A 1 126 ? -10.160 -6.017 -7.798 1.00 98.50 126 GLU A CA 1
ATOM 1039 C C . GLU A 1 126 ? -11.130 -5.635 -6.671 1.00 98.50 126 GLU A C 1
ATOM 1041 O O . GLU A 1 126 ? -11.529 -4.473 -6.563 1.00 98.50 126 GLU A O 1
ATOM 1046 N N . GLN A 1 127 ? -11.441 -6.579 -5.776 1.00 98.56 127 GLN A N 1
ATOM 1047 C CA . GLN A 1 127 ? -12.273 -6.310 -4.605 1.00 98.56 127 GLN A CA 1
ATOM 1048 C C . GLN A 1 127 ? -11.625 -5.280 -3.673 1.00 98.56 127 GLN A C 1
ATOM 1050 O O . GLN A 1 127 ? -12.299 -4.355 -3.220 1.00 98.56 127 GLN A O 1
ATOM 1055 N N . ALA A 1 128 ? -10.319 -5.395 -3.417 1.00 98.38 128 ALA A N 1
ATOM 1056 C CA . ALA A 1 128 ? -9.609 -4.464 -2.551 1.00 98.38 128 ALA A CA 1
ATOM 1057 C C . ALA A 1 128 ? -9.617 -3.032 -3.105 1.00 98.38 128 ALA A C 1
ATOM 1059 O O . ALA A 1 128 ? -9.859 -2.082 -2.358 1.00 98.38 128 ALA A O 1
ATOM 1060 N N . VAL A 1 129 ? -9.428 -2.869 -4.420 1.00 98.19 129 VAL A N 1
ATOM 1061 C CA . VAL A 1 129 ? -9.532 -1.570 -5.106 1.00 98.19 129 VAL A CA 1
ATOM 1062 C C . VAL A 1 129 ? -10.961 -1.024 -5.040 1.00 98.19 129 VAL A C 1
ATOM 1064 O O . VAL A 1 129 ? -11.146 0.166 -4.782 1.00 98.19 129 VAL A O 1
ATOM 1067 N N . SER A 1 130 ? -11.979 -1.877 -5.191 1.00 97.88 130 SER A N 1
ATOM 1068 C CA . SER A 1 130 ? -13.378 -1.469 -5.009 1.00 97.88 130 SER A CA 1
ATOM 1069 C C . SER A 1 130 ? -13.651 -0.972 -3.585 1.00 97.88 130 SER A C 1
ATOM 1071 O O . SER A 1 130 ? -14.336 0.036 -3.403 1.00 97.88 130 SER A O 1
ATOM 1073 N N . ASN A 1 131 ? -13.100 -1.643 -2.571 1.00 98.06 131 ASN A N 1
ATOM 1074 C CA . ASN A 1 131 ? -13.239 -1.234 -1.174 1.00 98.06 131 ASN A CA 1
ATOM 1075 C C . ASN A 1 131 ? -12.517 0.095 -0.897 1.00 98.06 131 ASN A C 1
ATOM 1077 O O . ASN A 1 131 ? -13.058 0.931 -0.177 1.00 98.06 131 ASN A O 1
ATOM 1081 N N . VAL A 1 132 ? -11.345 0.332 -1.507 1.00 96.81 132 VAL A N 1
ATOM 1082 C CA . VAL A 1 132 ? -10.652 1.634 -1.438 1.00 96.81 132 VAL A CA 1
ATOM 1083 C C . VAL A 1 132 ? -11.531 2.739 -2.008 1.00 96.81 132 VAL A C 1
ATOM 1085 O O . VAL A 1 132 ? -11.747 3.747 -1.344 1.00 96.81 132 VAL A O 1
ATOM 1088 N N . ALA A 1 133 ? -12.097 2.540 -3.201 1.00 93.81 133 ALA A N 1
ATOM 1089 C CA . ALA A 1 133 ? -12.974 3.535 -3.809 1.00 93.81 133 ALA A CA 1
ATOM 1090 C C . ALA A 1 133 ? -14.182 3.848 -2.910 1.00 93.81 133 ALA A C 1
ATOM 1092 O O . ALA A 1 133 ? -14.515 5.013 -2.692 1.00 93.81 133 ALA A O 1
ATOM 1093 N N . ALA A 1 134 ? -14.806 2.819 -2.333 1.00 94.25 134 ALA A N 1
ATOM 1094 C CA . ALA A 1 134 ? -15.910 2.990 -1.396 1.00 94.25 134 ALA A CA 1
ATOM 1095 C C . ALA A 1 134 ? -15.488 3.718 -0.103 1.00 94.25 134 ALA A C 1
ATOM 1097 O O . ALA A 1 134 ? -16.233 4.574 0.375 1.00 94.25 134 ALA A O 1
ATOM 1098 N N . CYS A 1 135 ? -14.296 3.433 0.431 1.00 93.69 135 CYS A N 1
ATOM 1099 C CA . CYS A 1 135 ? -13.710 4.136 1.575 1.00 93.69 135 CYS A CA 1
ATOM 1100 C C . CYS A 1 135 ? -13.529 5.632 1.278 1.00 93.69 135 CYS A C 1
ATOM 1102 O O . CYS A 1 135 ? -14.022 6.478 2.029 1.00 93.69 135 CYS A O 1
ATOM 1104 N N . SER A 1 136 ? -12.916 5.966 0.140 1.00 89.88 136 SER A N 1
ATOM 1105 C CA . SER A 1 136 ? -12.676 7.353 -0.272 1.00 89.88 136 SER A CA 1
ATOM 1106 C C . SER A 1 136 ? -13.985 8.112 -0.533 1.00 89.88 136 SER A C 1
ATOM 1108 O O . SER A 1 136 ? -14.111 9.272 -0.136 1.00 89.88 136 SER A O 1
ATOM 1110 N N . ILE A 1 137 ? -15.006 7.453 -1.099 1.00 88.50 137 ILE A N 1
ATOM 1111 C CA . ILE A 1 137 ? -16.356 8.026 -1.256 1.00 88.50 137 ILE A CA 1
ATOM 1112 C C . ILE A 1 137 ? -17.016 8.266 0.110 1.00 88.50 137 ILE A C 1
ATOM 1114 O O . ILE A 1 137 ? -17.532 9.355 0.356 1.00 88.50 137 ILE A O 1
ATOM 1118 N N . LYS A 1 138 ? -16.983 7.278 1.017 1.00 87.62 138 LYS A N 1
ATOM 1119 C CA . LYS A 1 138 ? -17.579 7.371 2.364 1.00 87.62 138 LYS A CA 1
ATOM 1120 C C . LYS A 1 138 ? -16.930 8.472 3.199 1.00 87.62 138 LYS A C 1
ATOM 1122 O O . LYS A 1 138 ? -17.623 9.136 3.966 1.00 87.62 138 LYS A O 1
ATOM 1127 N N . ARG A 1 139 ? -15.621 8.683 3.033 1.00 84.44 139 ARG A N 1
ATOM 1128 C CA . ARG A 1 139 ? -14.882 9.762 3.698 1.00 84.44 139 ARG A CA 1
ATOM 1129 C C . ARG A 1 139 ? -15.418 11.149 3.330 1.00 84.44 139 ARG A C 1
ATOM 1131 O O . ARG A 1 139 ? -15.313 12.049 4.154 1.00 84.44 139 ARG A O 1
ATOM 1138 N N . ASN A 1 140 ? -15.991 11.300 2.130 1.00 82.50 140 ASN A N 1
ATOM 1139 C CA . ASN A 1 140 ? -16.681 12.499 1.643 1.00 82.50 140 ASN A CA 1
ATOM 1140 C C . ASN A 1 140 ? -15.971 13.812 2.020 1.00 82.50 140 ASN A C 1
ATOM 1142 O O . ASN A 1 140 ? -16.506 14.673 2.718 1.00 82.50 140 ASN A O 1
ATOM 1146 N N . VAL A 1 141 ? -14.713 13.913 1.602 1.00 77.94 141 VAL A N 1
ATOM 1147 C CA . VAL A 1 141 ? -13.811 14.996 1.985 1.00 77.94 141 VAL A CA 1
ATOM 1148 C C . VAL A 1 141 ? -14.171 16.284 1.256 1.00 77.94 141 VAL A C 1
ATOM 1150 O O . VAL A 1 141 ? -14.211 16.310 0.027 1.00 77.94 141 VAL A O 1
ATOM 1153 N N . SER A 1 142 ? -14.372 17.366 2.001 1.00 72.12 142 SER A N 1
ATOM 1154 C CA . SER A 1 142 ? -14.600 18.700 1.448 1.00 72.12 142 SER A CA 1
ATOM 1155 C C . SER A 1 142 ? -13.307 19.376 0.961 1.00 72.12 142 SER A C 1
ATOM 1157 O O . SER A 1 142 ? -12.189 18.944 1.241 1.00 72.12 142 SER A O 1
ATOM 1159 N N . LEU A 1 143 ? -13.458 20.448 0.177 1.00 65.38 143 LEU A N 1
ATOM 1160 C CA . LEU A 1 143 ? -12.349 21.187 -0.453 1.00 65.38 143 LEU A CA 1
ATOM 1161 C C . LEU A 1 143 ? -11.396 21.870 0.541 1.00 65.38 143 LEU A C 1
ATOM 1163 O O . LEU A 1 143 ? -10.302 22.265 0.154 1.00 65.38 143 LEU A O 1
ATOM 1167 N N . ASP A 1 144 ? -11.808 22.024 1.797 1.00 70.44 144 ASP A N 1
ATOM 1168 C CA . ASP A 1 144 ? -10.980 22.516 2.902 1.00 70.44 144 ASP A CA 1
ATOM 1169 C C . ASP A 1 144 ? -9.918 21.499 3.345 1.00 70.44 144 ASP A C 1
ATOM 1171 O O . ASP A 1 144 ? -8.988 21.847 4.073 1.00 70.44 144 ASP A O 1
ATOM 1175 N N . TYR A 1 145 ? -10.008 20.253 2.878 1.00 77.06 145 TYR A N 1
ATOM 1176 C CA . TYR A 1 145 ? -8.966 19.275 3.107 1.00 77.06 145 TYR A CA 1
ATOM 1177 C C . TYR A 1 145 ? -7.694 19.627 2.343 1.00 77.06 145 TYR A C 1
ATOM 1179 O O . TYR A 1 145 ? -7.650 19.626 1.111 1.00 77.06 145 TYR A O 1
ATOM 1187 N N . THR A 1 146 ? -6.631 19.862 3.106 1.00 74.12 146 THR A N 1
ATOM 1188 C CA . THR A 1 146 ? -5.355 20.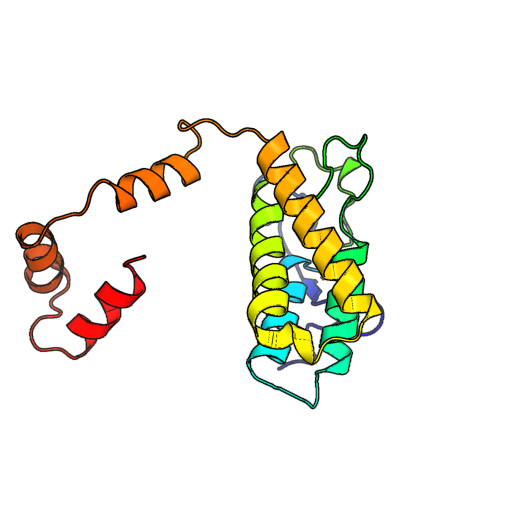414 2.652 1.00 74.12 146 THR A CA 1
ATOM 1189 C C . THR A 1 146 ? -4.796 19.756 1.390 1.00 74.12 146 THR A C 1
ATOM 1191 O O . THR A 1 146 ? -4.399 20.460 0.464 1.00 74.12 146 THR A O 1
ATOM 1194 N N . ASN A 1 147 ? -4.791 18.421 1.300 1.00 73.06 147 ASN A N 1
ATOM 1195 C CA . ASN A 1 147 ? -4.222 17.743 0.127 1.00 73.06 147 ASN A CA 1
ATOM 1196 C C . ASN A 1 147 ? -5.090 17.945 -1.123 1.00 73.06 147 ASN A C 1
ATOM 1198 O O . ASN A 1 147 ? -4.556 18.189 -2.203 1.00 73.06 147 ASN A O 1
ATOM 1202 N N . THR A 1 148 ? -6.417 17.892 -0.979 1.00 72.38 148 THR A N 1
ATOM 1203 C CA . THR A 1 148 ? -7.356 18.146 -2.081 1.00 72.38 148 THR A CA 1
ATOM 1204 C C . THR A 1 148 ? -7.254 19.597 -2.545 1.00 72.38 148 THR A C 1
ATOM 1206 O O . THR A 1 148 ? -7.216 19.848 -3.749 1.00 72.38 148 THR A O 1
ATOM 1209 N N . PHE A 1 149 ? -7.125 20.545 -1.610 1.00 80.38 149 PHE A N 1
ATOM 1210 C CA . PHE A 1 149 ? -6.891 21.950 -1.931 1.00 80.38 149 PHE A CA 1
ATOM 1211 C C . PHE A 1 149 ? -5.601 22.142 -2.730 1.00 80.38 149 PHE A C 1
ATOM 1213 O O . PHE A 1 149 ? -5.649 22.757 -3.788 1.00 80.38 149 PHE A O 1
ATOM 1220 N N . PHE A 1 150 ? -4.463 21.604 -2.274 1.00 80.06 150 PHE A N 1
ATOM 1221 C CA . PHE A 1 150 ? -3.190 21.791 -2.976 1.00 80.06 150 PHE A CA 1
ATOM 1222 C C . PHE A 1 150 ? -3.203 21.198 -4.385 1.00 80.06 150 PHE A C 1
ATOM 1224 O O . PHE A 1 150 ? -2.744 21.863 -5.308 1.00 80.06 150 PHE A O 1
ATOM 1231 N N . VAL A 1 151 ? -3.764 19.998 -4.566 1.00 75.50 151 VAL A N 1
ATOM 1232 C CA . VAL A 1 151 ? -3.864 19.362 -5.890 1.00 75.50 151 VAL A CA 1
ATOM 1233 C C . VAL A 1 151 ? -4.762 20.172 -6.827 1.00 75.50 151 VAL A C 1
ATOM 1235 O O . VAL A 1 151 ? -4.379 20.456 -7.958 1.00 75.50 151 VAL A O 1
ATOM 1238 N N . LEU A 1 152 ? -5.944 20.594 -6.368 1.00 76.56 152 LEU A N 1
ATOM 1239 C CA . LEU A 1 152 ? -6.841 21.407 -7.195 1.00 76.56 152 LEU A CA 1
ATOM 1240 C C . LEU A 1 152 ? -6.262 22.795 -7.474 1.00 76.56 152 LEU A C 1
ATOM 1242 O O . LEU A 1 152 ? -6.394 23.306 -8.584 1.00 76.56 152 LEU A O 1
ATOM 1246 N N . PHE A 1 153 ? -5.601 23.401 -6.489 1.00 83.06 153 PHE A N 1
ATOM 1247 C CA . PHE A 1 153 ? -4.971 24.703 -6.639 1.00 83.06 153 PHE A CA 1
ATOM 1248 C C . PHE A 1 153 ? -3.868 24.662 -7.697 1.00 83.06 153 PHE A C 1
ATOM 1250 O O . PHE A 1 153 ? -3.857 25.528 -8.562 1.00 83.06 153 PHE A O 1
ATOM 1257 N N . THR A 1 154 ? -2.991 23.654 -7.700 1.00 80.56 154 THR A N 1
ATOM 1258 C CA . THR A 1 154 ? -1.928 23.551 -8.715 1.00 80.56 154 THR A CA 1
ATOM 1259 C C . THR A 1 154 ? -2.444 23.150 -10.099 1.00 80.56 154 THR A C 1
ATOM 1261 O O . THR A 1 154 ? -1.834 23.529 -11.096 1.00 80.56 154 THR A O 1
ATOM 1264 N N . MET A 1 155 ? -3.579 22.444 -10.193 1.00 79.00 155 MET A N 1
ATOM 1265 C CA . MET A 1 155 ? -4.248 22.173 -11.476 1.00 79.00 155 MET A CA 1
ATOM 1266 C C . MET A 1 155 ? -4.915 23.421 -12.073 1.00 79.00 155 MET A C 1
ATOM 1268 O O . MET A 1 155 ? -4.924 23.595 -13.291 1.00 79.00 155 MET A O 1
ATOM 1272 N N . LEU A 1 156 ? -5.493 24.284 -11.233 1.00 82.50 156 LEU A N 1
ATOM 1273 C CA . LEU A 1 156 ? -6.213 25.485 -11.673 1.00 82.50 156 LEU A CA 1
ATOM 1274 C C . LEU A 1 156 ? -5.299 26.706 -11.829 1.00 82.50 156 LEU A C 1
ATOM 1276 O O . LEU A 1 156 ? -5.546 27.560 -12.681 1.00 82.50 156 LEU A O 1
ATOM 1280 N N . PHE A 1 157 ? -4.247 26.796 -11.018 1.00 82.12 157 PHE A N 1
ATOM 1281 C CA . PHE A 1 157 ? -3.317 27.915 -10.977 1.00 82.12 157 PHE A CA 1
ATOM 1282 C C . PHE A 1 157 ? -1.893 27.419 -11.228 1.00 82.12 157 PHE A C 1
ATOM 1284 O O . PHE A 1 157 ? -1.354 26.610 -10.478 1.00 82.12 157 PHE A O 1
ATOM 1291 N N . SER A 1 158 ? -1.248 27.963 -12.261 1.00 80.19 158 SER A N 1
ATOM 1292 C CA . SER A 1 158 ? 0.177 27.748 -12.526 1.00 80.19 158 SER A CA 1
ATOM 1293 C C . SER A 1 158 ? 0.957 29.050 -12.360 1.00 80.19 158 SER A C 1
ATOM 1295 O O . SER A 1 158 ? 0.417 30.145 -12.523 1.00 80.19 158 SER A O 1
ATOM 1297 N N . GLY A 1 159 ? 2.254 28.942 -12.062 1.00 77.25 159 GLY A N 1
ATOM 1298 C CA . GLY A 1 159 ? 3.134 30.102 -11.888 1.00 77.25 159 GLY A CA 1
ATOM 1299 C C . GLY A 1 159 ? 3.330 30.946 -13.154 1.00 77.25 159 GLY A C 1
ATOM 1300 O O . GLY A 1 159 ? 3.874 32.038 -13.061 1.00 77.25 159 GLY A O 1
ATOM 1301 N N . GLY A 1 160 ? 2.891 30.483 -14.331 1.00 82.69 160 GLY A N 1
ATOM 1302 C CA . GLY A 1 160 ? 3.056 31.190 -15.603 1.00 82.69 160 GLY A CA 1
ATOM 1303 C C . GLY A 1 160 ? 4.505 31.228 -16.109 1.00 82.69 160 GLY A C 1
ATOM 1304 O O . GLY A 1 160 ? 5.455 30.897 -15.397 1.00 82.69 160 GLY A O 1
ATOM 1305 N N . MET A 1 161 ? 4.697 31.636 -17.369 1.00 86.19 161 MET A N 1
ATOM 1306 C CA . MET A 1 161 ? 6.017 31.573 -18.020 1.00 86.19 161 MET A CA 1
ATOM 1307 C C . MET A 1 161 ? 7.064 32.489 -17.370 1.00 86.19 161 MET A C 1
ATOM 1309 O O . MET A 1 161 ? 8.211 32.083 -17.208 1.00 86.19 161 MET A O 1
ATOM 1313 N N . VAL A 1 162 ? 6.689 33.711 -16.975 1.00 90.75 162 VAL A N 1
ATOM 1314 C CA . VAL A 1 162 ? 7.648 34.707 -16.462 1.00 90.75 162 VAL A CA 1
ATOM 1315 C C . VAL A 1 162 ? 8.179 34.343 -15.063 1.00 90.75 162 VAL A C 1
ATOM 1317 O O . VAL A 1 162 ? 9.399 34.292 -14.905 1.00 90.75 162 VAL A O 1
ATOM 1320 N N . PRO A 1 163 ? 7.341 34.026 -14.055 1.00 87.00 163 PRO A N 1
ATOM 1321 C CA . PRO A 1 163 ? 7.833 33.570 -12.752 1.00 87.00 163 PRO A CA 1
ATOM 1322 C C . PRO A 1 163 ? 8.609 32.252 -12.827 1.00 87.00 163 PRO A C 1
ATOM 1324 O O . PRO A 1 163 ? 9.644 32.122 -12.178 1.00 87.00 163 PRO A O 1
ATOM 1327 N N . THR A 1 164 ? 8.176 31.306 -13.668 1.00 86.00 164 THR A N 1
ATOM 1328 C CA . THR A 1 164 ? 8.889 30.032 -13.876 1.00 86.00 164 THR A CA 1
ATOM 1329 C C . THR A 1 164 ? 10.271 30.257 -14.497 1.00 86.00 164 THR A C 1
ATOM 1331 O O . THR A 1 164 ? 11.255 29.659 -14.064 1.00 86.00 164 THR A O 1
ATOM 1334 N N . TYR A 1 165 ? 10.378 31.175 -15.465 1.00 87.50 165 TYR A N 1
ATOM 1335 C CA . TYR A 1 165 ? 11.659 31.590 -16.036 1.00 87.50 165 TYR A CA 1
ATOM 1336 C C . TYR A 1 165 ? 12.576 32.220 -14.980 1.00 87.50 165 TYR A C 1
ATOM 1338 O O . TYR A 1 165 ? 13.744 31.848 -14.877 1.00 87.50 165 TYR A O 1
ATOM 1346 N N . LEU A 1 166 ? 12.052 33.137 -14.159 1.00 90.31 166 LEU A N 1
ATOM 1347 C CA . LEU A 1 166 ? 12.826 33.748 -13.077 1.00 90.31 166 LEU A CA 1
ATOM 1348 C C . LEU A 1 166 ? 13.310 32.693 -12.077 1.00 90.31 166 LEU A C 1
ATOM 1350 O O . LEU A 1 166 ? 14.482 32.710 -11.721 1.00 90.31 166 LEU A O 1
ATOM 1354 N N . MET A 1 167 ? 12.456 31.750 -11.676 1.00 89.19 167 MET A N 1
ATOM 1355 C CA . MET A 1 167 ? 12.834 30.664 -10.769 1.00 89.19 167 MET A CA 1
ATOM 1356 C C . MET A 1 167 ? 13.990 29.833 -11.331 1.00 89.19 167 MET A C 1
ATOM 1358 O O . MET A 1 167 ? 15.026 29.700 -10.684 1.00 89.19 167 MET A O 1
ATOM 1362 N N . ASN A 1 168 ? 13.855 29.348 -12.567 1.00 89.31 168 ASN A N 1
ATOM 1363 C CA . ASN A 1 168 ? 14.853 28.475 -13.180 1.00 89.31 168 ASN A CA 1
ATOM 1364 C C . ASN A 1 168 ? 16.177 29.191 -13.481 1.00 89.31 168 ASN A C 1
ATOM 1366 O O . ASN A 1 168 ? 17.235 28.613 -13.262 1.00 89.31 168 ASN A O 1
ATOM 1370 N N . VAL A 1 169 ? 16.137 30.438 -13.958 1.00 88.94 169 VAL A N 1
ATOM 1371 C CA . VAL A 1 169 ? 17.340 31.157 -14.415 1.00 88.94 169 VAL A CA 1
ATOM 1372 C C . VAL A 1 169 ? 17.975 31.993 -13.303 1.00 88.94 169 VAL A C 1
ATOM 1374 O O . VAL A 1 169 ? 19.190 31.980 -13.126 1.00 88.94 169 VAL A O 1
ATOM 1377 N N . ARG A 1 170 ? 17.178 32.744 -12.533 1.00 88.56 170 ARG A N 1
ATOM 1378 C CA . ARG A 1 170 ? 17.710 33.698 -11.543 1.00 88.56 170 ARG A CA 1
ATOM 1379 C C . ARG A 1 170 ? 17.974 33.092 -10.177 1.00 88.56 170 ARG A C 1
ATOM 1381 O O . ARG A 1 170 ? 18.878 33.574 -9.507 1.00 88.56 170 ARG A O 1
ATOM 1388 N N . TYR A 1 171 ? 17.179 32.109 -9.761 1.00 91.06 171 TYR A N 1
ATOM 1389 C CA . TYR A 1 171 ? 17.280 31.537 -8.416 1.00 91.06 171 TYR A CA 1
ATOM 1390 C C . TYR A 1 171 ? 17.934 30.157 -8.418 1.00 91.06 171 TYR A C 1
ATOM 1392 O O . TYR A 1 171 ? 18.776 29.884 -7.570 1.00 91.06 171 TYR A O 1
ATOM 1400 N N . LEU A 1 172 ? 17.562 29.294 -9.367 1.00 89.44 172 LEU A N 1
ATOM 1401 C CA . LEU A 1 172 ? 18.088 27.930 -9.458 1.00 89.44 172 LEU A CA 1
ATOM 1402 C C . LEU A 1 172 ? 19.303 27.799 -10.388 1.00 89.44 172 LEU A C 1
ATOM 1404 O O . LEU A 1 172 ? 19.961 26.764 -10.354 1.00 89.44 172 LEU A O 1
ATOM 1408 N N . HIS A 1 173 ? 19.608 28.826 -11.192 1.00 89.50 173 HIS A N 1
ATOM 1409 C CA . HIS A 1 173 ? 20.750 28.854 -12.120 1.00 89.50 173 HIS A CA 1
ATOM 1410 C C . HIS A 1 173 ? 20.835 27.617 -13.030 1.00 89.50 173 HIS A C 1
ATOM 1412 O O . HIS A 1 173 ? 21.904 27.061 -13.274 1.00 89.50 173 HIS A O 1
ATOM 1418 N N . LEU A 1 174 ? 19.678 27.150 -13.503 1.00 89.19 174 LEU A N 1
ATOM 1419 C CA . LEU A 1 174 ? 19.562 25.981 -14.375 1.00 89.19 174 LEU A CA 1
ATOM 1420 C C . LEU A 1 174 ? 19.723 26.340 -15.856 1.00 89.19 174 LEU A C 1
ATOM 1422 O O . LEU A 1 174 ? 19.614 25.458 -16.711 1.00 89.19 174 LEU A O 1
ATOM 1426 N N . ASP A 1 175 ? 19.966 27.608 -16.186 1.00 85.31 175 ASP A N 1
ATOM 1427 C CA . ASP A 1 175 ? 20.117 28.058 -17.563 1.00 85.31 175 ASP A CA 1
ATOM 1428 C C . ASP A 1 175 ? 21.251 27.323 -18.290 1.00 85.31 175 ASP A C 1
ATOM 1430 O O . ASP A 1 175 ? 22.312 27.052 -17.737 1.00 85.31 175 ASP A O 1
ATOM 1434 N N . ASN A 1 176 ? 21.001 26.950 -19.551 1.00 87.62 176 ASN A N 1
ATOM 1435 C CA . ASN A 1 176 ? 21.931 26.198 -20.404 1.00 87.62 176 ASN A CA 1
ATOM 1436 C C . ASN A 1 176 ? 22.413 24.845 -19.839 1.00 87.62 176 ASN A C 1
ATOM 1438 O O . ASN A 1 176 ? 23.412 24.302 -20.310 1.00 87.62 176 ASN A O 1
ATOM 1442 N N . THR A 1 177 ? 21.697 24.260 -18.875 1.00 91.50 177 THR A N 1
ATOM 1443 C CA . THR A 1 177 ? 21.995 22.919 -18.352 1.00 91.50 177 THR A CA 1
ATOM 1444 C C . THR A 1 177 ? 20.936 21.907 -18.778 1.00 91.50 177 THR A C 1
ATOM 1446 O O . THR A 1 177 ? 19.771 22.248 -18.961 1.00 91.50 177 THR A O 1
ATOM 1449 N N . ILE A 1 178 ? 21.305 20.626 -18.886 1.00 90.12 178 ILE A N 1
ATOM 1450 C CA . ILE A 1 178 ? 20.340 19.547 -19.170 1.00 90.12 178 ILE A CA 1
ATOM 1451 C C . ILE A 1 178 ? 19.236 19.452 -18.101 1.00 90.12 178 ILE A C 1
ATOM 1453 O O . ILE A 1 178 ? 18.112 19.038 -18.382 1.00 90.12 178 ILE A O 1
ATOM 1457 N N . TRP A 1 179 ? 19.534 19.902 -16.881 1.00 87.12 179 TRP A N 1
ATOM 1458 C CA . TRP A 1 179 ? 18.620 19.877 -15.747 1.00 87.12 179 TRP A CA 1
ATOM 1459 C C . TRP A 1 179 ? 17.393 20.767 -15.934 1.00 87.12 179 TRP A C 1
ATOM 1461 O O . TRP A 1 179 ? 16.356 20.457 -15.351 1.00 87.12 179 TRP A O 1
ATOM 1471 N N . ILE A 1 180 ? 17.452 21.794 -16.793 1.00 89.00 180 ILE A N 1
ATOM 1472 C CA . ILE A 1 180 ? 16.284 22.638 -17.090 1.00 89.00 180 ILE A CA 1
ATOM 1473 C C . ILE A 1 180 ? 15.167 21.881 -17.817 1.00 89.00 180 ILE A C 1
ATOM 1475 O O . ILE A 1 180 ? 14.012 22.290 -17.755 1.00 89.00 180 ILE A O 1
ATOM 1479 N N . TYR A 1 181 ? 15.490 20.759 -18.465 1.00 83.88 181 TYR A N 1
ATOM 1480 C CA . TYR A 1 181 ? 14.509 19.885 -19.110 1.00 83.88 181 TYR A CA 1
ATOM 1481 C C . TYR A 1 181 ? 14.008 18.773 -18.183 1.00 83.88 181 TYR A C 1
ATOM 1483 O O . TYR A 1 181 ? 12.911 18.261 -18.376 1.00 83.88 181 TYR A O 1
ATOM 1491 N N . ILE A 1 182 ? 14.804 18.396 -17.177 1.00 85.56 182 ILE A N 1
ATOM 1492 C CA . ILE A 1 182 ? 14.515 17.265 -16.287 1.00 85.56 182 ILE A CA 1
ATOM 1493 C C . ILE A 1 182 ? 13.764 17.739 -15.040 1.00 85.56 182 ILE A C 1
ATOM 1495 O O . ILE A 1 182 ? 12.690 17.231 -14.734 1.00 85.56 182 ILE A O 1
ATOM 1499 N N . LEU A 1 183 ? 14.306 18.724 -14.318 1.00 82.12 183 LEU A N 1
ATOM 1500 C CA . LEU A 1 183 ? 13.802 19.106 -12.997 1.00 82.12 183 LEU A CA 1
ATOM 1501 C C . LEU A 1 183 ? 12.386 19.701 -13.032 1.00 82.12 183 LEU A C 1
ATOM 1503 O O . LEU A 1 183 ? 11.566 19.259 -12.230 1.00 82.12 183 LEU A O 1
ATOM 1507 N N . PRO A 1 184 ? 12.031 20.619 -13.953 1.00 77.69 184 PRO A N 1
ATOM 1508 C CA . PRO A 1 184 ? 10.658 21.121 -14.021 1.00 77.69 184 PRO A CA 1
ATOM 1509 C C . PRO A 1 184 ? 9.649 20.027 -14.393 1.00 77.69 184 PRO A C 1
ATOM 1511 O O . PRO A 1 184 ? 8.544 20.006 -13.859 1.00 77.69 184 PRO A O 1
ATOM 1514 N N . GLY A 1 185 ? 10.042 19.086 -15.259 1.00 71.62 185 GLY A N 1
ATOM 1515 C CA . GLY A 1 185 ? 9.195 17.965 -15.676 1.00 71.62 185 GLY A CA 1
ATOM 1516 C C . GLY A 1 185 ? 8.943 16.931 -14.575 1.00 71.62 185 GLY A C 1
ATOM 1517 O O . GLY A 1 185 ? 7.916 16.269 -14.601 1.00 71.62 185 GLY A O 1
ATOM 1518 N N . LEU A 1 186 ? 9.836 16.812 -13.586 1.00 71.44 186 LEU A N 1
ATOM 1519 C CA . LEU A 1 186 ? 9.646 15.931 -12.424 1.00 71.44 186 LEU A CA 1
ATOM 1520 C C . LEU A 1 186 ? 8.675 16.500 -11.379 1.00 71.44 186 LEU A C 1
ATOM 1522 O O . LEU A 1 186 ? 8.159 15.750 -10.554 1.00 71.44 186 LEU A O 1
ATOM 1526 N N . VAL A 1 187 ? 8.470 17.818 -11.381 1.00 64.69 187 VAL A N 1
ATOM 1527 C CA . VAL A 1 187 ? 7.659 18.534 -10.380 1.00 64.69 187 VAL A CA 1
ATOM 1528 C C . VAL A 1 187 ? 6.294 18.950 -10.945 1.00 64.69 187 VAL A C 1
ATOM 1530 O O . VAL A 1 187 ? 5.380 19.262 -10.185 1.00 64.69 187 VAL A O 1
ATOM 1533 N N . SER A 1 188 ? 6.129 18.923 -12.268 1.00 55.53 188 SER A N 1
ATOM 1534 C CA . SER A 1 188 ? 4.846 19.153 -12.933 1.00 55.53 188 SER A CA 1
ATOM 1535 C C . SER A 1 188 ? 4.037 17.854 -12.995 1.00 55.53 188 SER A C 1
ATOM 1537 O O . SER A 1 188 ? 4.517 16.864 -13.543 1.00 55.53 188 SER A O 1
ATOM 1539 N N . ALA A 1 189 ? 2.820 17.871 -12.445 1.00 52.00 189 ALA A N 1
ATOM 1540 C CA . ALA A 1 189 ? 1.804 16.833 -12.645 1.00 52.00 189 ALA A CA 1
ATOM 1541 C C . ALA A 1 189 ? 0.975 17.105 -13.908 1.00 52.00 189 ALA A C 1
ATOM 1543 O O . ALA A 1 189 ? 0.827 18.301 -14.256 1.00 52.00 189 ALA A O 1
#

pLDDT: mean 88.76, std 10.98, range [42.06, 98.56]

Radius of gyration: 19.81 Å; chains: 1; bounding box: 42×51×39 Å

Foldseek 3Di:
DPPPFADPVLLFGKDAAPADDDPLFDGDHGIWGFLLVLLVVLLCCQLVVVVVCPVSSLSSLVSSLVQAQCPPPDPRFLAHRRTPVDDPVPGPDGDLCRSVSNLVSLVSCCVRPVVVDDPVSSVSSVVSNVRSVVSVVVVVDDCPPPVNVVVVCCVVDDPDDPSLCCCCCVPVVCPPHPVVVPVVVVVRD

Secondary structure (DSSP, 8-state):
--TTSEETTTTEEEEEESS--STTS----EEEEBHHHHHHHHHHHHHTT-GGGHHHHHHHHHHHHHTS---TTSTTTT---SBTTS-GGG-SS--THHHHHHHHHHHHHHHHTGGGS-HHHHHHHHHHHHHHHHHHHHH---TTSHHHHHHHHHHH----HHHHHHIIIIIS--TTSTHHHHHHHHH--

Sequence (189 aa):
MMFQTYDWKESMMTEYRATYAGGYHTQKTGLVHNVRDTVEFATSVLLLEKDIYREDAFLMLDKIVSLQDQDTNSKTFGLWSYYLEEDLSCMESPDYNWADFIGKNLSMILLKYNNKLPNVLRIKIEQAVSNVAACSIKRNVSLDYTNTFFVLFTMLFSGGMVPTYLMNVRYLHLDNTIWIYILPGLVSA